Protein AF-0000000086882677 (afdb_homodimer)

pLDDT: mean 89.01, std 18.47, range [22.78, 98.44]

Solvent-accessible surface area (backbone atoms only — not comparable to full-atom values): 11250 Å² total; per-residue (Å²): 126,97,61,80,72,70,42,60,73,40,52,53,43,33,49,50,48,11,53,52,32,40,62,45,37,33,42,67,55,42,51,52,53,56,60,28,71,80,39,68,43,35,62,69,58,52,14,60,77,69,71,43,54,58,68,60,42,47,52,51,49,52,52,36,36,75,64,59,48,27,41,75,46,79,54,90,95,41,57,34,35,29,60,51,48,71,53,55,56,49,42,53,52,43,51,49,36,59,70,70,60,63,117,130,84,73,62,72,66,48,57,70,42,51,53,44,32,50,49,49,11,54,54,32,41,64,44,37,33,43,67,53,41,51,52,53,57,59,29,71,81,40,68,43,34,63,68,59,52,13,60,76,68,71,44,53,56,68,60,42,48,51,50,49,52,52,36,36,74,64,59,48,29,40,76,44,78,54,89,95,41,58,33,32,28,60,50,48,71,52,54,55,50,41,53,52,41,51,48,38,58,71,69,59,63,118

Foldseek 3Di:
DPDCPVVVVVVVVVVLVVLLVVLCVDPLLLLLQVVQLVHKDFLVVSCVVVVHDSVVSVVNQVVCVVSQQKDWDDDPPTIIIHGNDVVNVVVSVVVCCVVVVVD/DVPPPVVVVVVVVVVLVVLLVVLCVDPVLLLLQVVQLVHKDFLVVSCVVVVHDSVVSVVNQVVCVVSQQKDWDDDPPTIIIHGNDVVNVVVSVVVCCVVVVVD

Organism: NCBI:txid2108365

Sequence (206 aa):
MIIIKENIKEHDYYVDIAEFFSAFADPTRLKILHVLLDGEKCVQKISTLLELNQSTCSHQLKLLKQYKLVKARREGKFIRYSLDDEHIEKIIKIGDEHVKGDDMIIIKENIKEHDYYVDIAEFFSAFADPTRLKILHVLLDGEKCVQKISTLLELNQSTCSHQLKLLKQYKLVKARREGKFIRYSLDDEHIEKIIKIGDEHVKGDD

Secondary structure (DSSP, 8-state):
---S-TTHHHHHHHHHHHHHHHTTS-HHHHHHHHHHTT--EEHHHHHHHHT--HHHHHHHHHHHHHTTSEEEEEETTEEEEEESSHHHHHHHHHHHHHHHT--/-TTSGGGHHHHHHHHHHHHHHHTT--HHHHHHHHHHTT--EEHHHHHHHHT--HHHHHHHHHHHHHTTSEEEEEETTEEEEEESSHHHHHHHHHHHHHHHT--

Structure (mmCIF, N/CA/C/O backbone):
data_AF-0000000086882677-model_v1
#
loop_
_entity.id
_entity.type
_entity.pdbx_description
1 polymer 'Transcription regulator ArsR'
#
loop_
_atom_site.group_PDB
_atom_site.id
_atom_site.type_symbol
_atom_site.label_atom_id
_atom_site.label_alt_id
_atom_site.label_comp_id
_atom_site.label_asym_id
_atom_site.label_entity_id
_atom_site.label_seq_id
_atom_site.pdbx_PDB_ins_code
_atom_site.Cartn_x
_atom_site.Cartn_y
_atom_site.Cartn_z
_atom_site.occupancy
_atom_site.B_iso_or_equiv
_atom_site.auth_seq_id
_atom_site.auth_comp_id
_atom_site.auth_asym_id
_atom_site.auth_atom_id
_atom_site.pdbx_PDB_model_num
ATOM 1 N N . MET A 1 1 ? 11.266 -30.734 7.66 1 22.78 1 MET A N 1
ATOM 2 C CA . MET A 1 1 ? 9.82 -30.672 7.863 1 22.78 1 MET A CA 1
ATOM 3 C C . MET A 1 1 ? 9.406 -29.328 8.461 1 22.78 1 MET A C 1
ATOM 5 O O . MET A 1 1 ? 8.359 -29.234 9.109 1 22.78 1 MET A O 1
ATOM 9 N N . ILE A 1 2 ? 10.312 -28.312 8.562 1 29.67 2 ILE A N 1
ATOM 10 C CA . ILE A 1 2 ? 10.383 -27.047 9.281 1 29.67 2 ILE A CA 1
ATOM 11 C C . ILE A 1 2 ? 9.094 -26.25 9.055 1 29.67 2 ILE A C 1
ATOM 13 O O . ILE A 1 2 ? 8.844 -25.75 7.957 1 29.67 2 ILE A O 1
ATOM 17 N N . ILE A 1 3 ? 7.891 -26.797 9.5 1 28.52 3 ILE A N 1
ATOM 18 C CA . ILE A 1 3 ? 6.434 -26.828 9.422 1 28.52 3 ILE A CA 1
ATOM 19 C C . ILE A 1 3 ? 5.859 -25.453 9.727 1 28.52 3 ILE A C 1
ATOM 21 O O . ILE A 1 3 ? 6.293 -24.797 10.68 1 28.52 3 ILE A O 1
ATOM 25 N N . ILE A 1 4 ? 4.941 -24.891 8.828 1 35 4 ILE A N 1
ATOM 26 C CA . ILE A 1 4 ? 4.062 -23.734 8.672 1 35 4 ILE A CA 1
ATOM 27 C C . ILE A 1 4 ? 3.297 -23.484 9.969 1 35 4 ILE A C 1
ATOM 29 O O . ILE A 1 4 ? 2.068 -23.594 10 1 35 4 ILE A O 1
ATOM 33 N N . LYS A 1 5 ? 3.477 -24.219 10.945 1 35.53 5 LYS A N 1
ATOM 34 C CA . LYS A 1 5 ? 2.895 -23.984 12.266 1 35.53 5 LYS A CA 1
ATOM 35 C C . LYS A 1 5 ? 3.004 -22.516 12.672 1 35.53 5 LYS A C 1
ATOM 37 O O . LYS A 1 5 ? 2.48 -22.125 13.711 1 35.53 5 LYS A O 1
ATOM 42 N N . GLU A 1 6 ? 4.031 -21.812 12.43 1 39.12 6 GLU A N 1
ATOM 43 C CA . GLU A 1 6 ? 4.352 -20.391 12.516 1 39.12 6 GLU A CA 1
ATOM 44 C C . GLU A 1 6 ? 3.318 -19.547 11.766 1 39.12 6 GLU A C 1
ATOM 46 O O . GLU A 1 6 ? 3.533 -18.359 11.531 1 39.12 6 GLU A O 1
ATOM 51 N N . ASN A 1 7 ? 2.289 -19.969 11.438 1 42.5 7 ASN A N 1
ATOM 52 C CA . ASN A 1 7 ? 1.055 -19.766 10.688 1 42.5 7 ASN A CA 1
ATOM 53 C C . ASN A 1 7 ? 0.19 -18.672 11.328 1 42.5 7 ASN A C 1
ATOM 55 O O . ASN A 1 7 ? -0.445 -17.891 10.633 1 42.5 7 ASN A O 1
ATOM 59 N N . ILE A 1 8 ? -0.18 -19.078 12.695 1 40.62 8 ILE A N 1
ATOM 60 C CA . ILE A 1 8 ? -1.057 -18.172 13.43 1 40.62 8 ILE A CA 1
ATOM 61 C C . ILE A 1 8 ? -0.477 -16.766 13.406 1 40.62 8 ILE A C 1
ATOM 63 O O . ILE A 1 8 ? -1.209 -15.781 13.219 1 40.62 8 ILE A O 1
ATOM 67 N N . LYS A 1 9 ? 0.672 -16.734 14.094 1 48.41 9 LYS A N 1
ATOM 68 C CA . LYS A 1 9 ? 1.393 -15.469 14.18 1 48.41 9 LYS A CA 1
ATOM 69 C C . LYS A 1 9 ? 1.525 -14.82 12.805 1 48.41 9 LYS A C 1
ATOM 71 O O . LYS A 1 9 ? 1.918 -13.656 12.688 1 48.41 9 LYS A O 1
ATOM 76 N N . GLU A 1 10 ? 1.442 -15.766 11.789 1 57.22 10 GLU A N 1
ATOM 77 C CA . GLU A 1 10 ? 1.393 -15.398 10.375 1 57.22 10 GLU A CA 1
ATOM 78 C C . GLU A 1 10 ? 0.074 -14.711 10.031 1 57.22 10 GLU A C 1
ATOM 80 O O . GLU A 1 10 ? 0.054 -13.742 9.266 1 57.22 10 GLU A O 1
ATOM 85 N N . HIS A 1 11 ? -0.981 -15.32 10.766 1 57.16 11 HIS A N 1
ATOM 86 C CA . HIS A 1 11 ? -2.314 -14.781 10.539 1 57.16 11 HIS A CA 1
ATOM 87 C C . HIS A 1 11 ? -2.41 -13.336 11.016 1 57.16 11 HIS A C 1
ATOM 89 O O . HIS A 1 11 ? -2.953 -12.477 10.312 1 57.16 11 HIS A O 1
ATOM 95 N N . ASP A 1 12 ? -1.653 -13.109 12.055 1 85 12 ASP A N 1
ATOM 96 C CA . ASP A 1 12 ? -1.789 -11.781 12.656 1 85 12 ASP A CA 1
ATOM 97 C C . ASP A 1 12 ? -0.922 -10.758 11.922 1 85 12 ASP A C 1
ATOM 99 O O . ASP A 1 12 ? -1.336 -9.617 11.727 1 85 12 ASP A O 1
ATOM 103 N N . TYR A 1 13 ? 0.007 -11.344 11.289 1 92.19 13 TYR A N 1
ATOM 104 C CA . TYR A 1 13 ? 0.914 -10.438 10.594 1 92.19 13 TYR A CA 1
ATOM 105 C C . TYR A 1 13 ? 0.281 -9.922 9.305 1 92.19 13 TYR A C 1
ATOM 107 O O . TYR A 1 13 ? 0.329 -8.719 9.023 1 92.19 13 TYR A O 1
ATOM 115 N N . TYR A 1 14 ? -0.344 -10.875 8.664 1 94.56 14 TYR A N 1
ATOM 116 C CA . TYR A 1 14 ? -0.894 -10.492 7.367 1 94.56 14 TYR A CA 1
ATOM 117 C C . TYR A 1 14 ? -2.113 -9.594 7.531 1 94.56 14 TYR A C 1
ATOM 119 O O . TYR A 1 14 ? -2.383 -8.742 6.684 1 94.56 14 TYR A O 1
ATOM 127 N N . VAL A 1 15 ? -2.697 -9.758 8.602 1 94.56 15 VAL A N 1
ATOM 128 C CA . VAL A 1 15 ? -3.783 -8.836 8.914 1 94.56 15 VAL A CA 1
ATOM 129 C C . VAL A 1 15 ? -3.215 -7.457 9.227 1 94.56 15 VAL A C 1
ATOM 131 O O . VAL A 1 15 ? -3.725 -6.445 8.734 1 94.56 15 VAL A O 1
ATOM 134 N N . ASP A 1 16 ? -2.201 -7.426 9.93 1 93.75 16 ASP A N 1
ATOM 135 C CA . ASP A 1 16 ? -1.567 -6.168 10.32 1 93.75 16 ASP A CA 1
ATOM 136 C C . ASP A 1 16 ? -1.013 -5.438 9.102 1 93.75 16 ASP A C 1
ATOM 138 O O . ASP A 1 16 ? -1.22 -4.23 8.945 1 93.75 16 ASP A O 1
ATOM 142 N N . ILE A 1 17 ? -0.295 -6.156 8.312 1 95.75 17 ILE A N 1
ATOM 143 C CA . ILE A 1 17 ? 0.332 -5.512 7.164 1 95.75 17 ILE A CA 1
ATOM 144 C C . ILE A 1 17 ? -0.739 -5.098 6.156 1 95.75 17 ILE A C 1
ATOM 146 O O . ILE A 1 17 ? -0.611 -4.066 5.496 1 95.75 17 ILE A O 1
ATOM 150 N N . ALA A 1 18 ? -1.79 -5.891 6.035 1 96.31 18 ALA A N 1
ATOM 151 C CA . ALA A 1 18 ? -2.9 -5.488 5.176 1 96.31 18 ALA A CA 1
ATOM 152 C C . ALA A 1 18 ? -3.529 -4.188 5.672 1 96.31 18 ALA A C 1
ATOM 154 O O . ALA A 1 18 ? -3.859 -3.307 4.871 1 96.31 18 ALA A O 1
ATOM 155 N N . GLU A 1 19 ? -3.701 -4.098 6.934 1 94.38 19 GLU A N 1
ATOM 156 C CA . GLU A 1 19 ? -4.234 -2.879 7.535 1 94.38 19 GLU A CA 1
ATOM 157 C C . GLU A 1 19 ? -3.303 -1.693 7.285 1 94.38 19 GLU A C 1
ATOM 159 O O . GLU A 1 19 ? -3.762 -0.592 6.977 1 94.38 19 GLU A O 1
ATOM 164 N N . PHE A 1 20 ? -2.061 -1.945 7.402 1 94.69 20 PHE A N 1
ATOM 165 C CA . PHE A 1 20 ? -1.056 -0.925 7.129 1 94.69 20 PHE A CA 1
ATOM 166 C C . PHE A 1 20 ? -1.209 -0.38 5.715 1 94.69 20 PHE A C 1
ATOM 168 O O . PHE A 1 20 ? -1.284 0.834 5.516 1 94.69 20 PHE A O 1
ATOM 175 N N . PHE A 1 21 ? -1.354 -1.269 4.742 1 96.94 21 PHE A N 1
ATOM 176 C CA . PHE A 1 21 ? -1.442 -0.834 3.355 1 96.94 21 PHE A CA 1
ATOM 177 C C . PHE A 1 21 ? -2.805 -0.212 3.068 1 96.94 21 PHE A C 1
ATOM 179 O O . PHE A 1 21 ? -2.924 0.662 2.207 1 96.94 21 PHE A O 1
ATOM 186 N N . SER A 1 22 ? -3.82 -0.617 3.779 1 96 22 SER A N 1
ATOM 187 C CA . SER A 1 22 ? -5.152 -0.055 3.576 1 96 22 SER A CA 1
ATOM 188 C C . SER A 1 22 ? -5.172 1.442 3.867 1 96 22 SER A C 1
ATOM 190 O O . SER A 1 22 ? -6 2.176 3.322 1 96 22 SER A O 1
ATOM 192 N N . ALA A 1 23 ? -4.234 1.883 4.645 1 94.69 23 ALA A N 1
ATOM 193 C CA . ALA A 1 23 ? -4.156 3.291 5.023 1 94.69 23 ALA A CA 1
ATOM 194 C C . ALA A 1 23 ? -3.762 4.156 3.83 1 94.69 23 ALA A C 1
ATOM 196 O O . ALA A 1 23 ? -4.008 5.367 3.822 1 94.69 23 ALA A O 1
ATOM 197 N N . PHE A 1 24 ? -3.176 3.555 2.824 1 96.56 24 PHE A N 1
ATOM 198 C CA . PHE A 1 24 ? -2.766 4.262 1.617 1 96.56 24 PHE A CA 1
ATOM 199 C C . PHE A 1 24 ? -3.871 4.227 0.568 1 96.56 24 PHE A C 1
ATOM 201 O O . PHE A 1 24 ? -3.719 4.785 -0.521 1 96.56 24 PHE A O 1
ATOM 208 N N . ALA A 1 25 ? -4.965 3.568 0.885 1 95.88 25 ALA A N 1
ATOM 209 C CA . ALA A 1 25 ? -5.973 3.289 -0.134 1 95.88 25 ALA A CA 1
ATOM 210 C C . ALA A 1 25 ? -7.023 4.395 -0.183 1 95.88 25 ALA A C 1
ATOM 212 O O . ALA A 1 25 ? -8.141 4.184 -0.671 1 95.88 25 ALA A O 1
ATOM 213 N N . ASP A 1 26 ? -6.738 5.598 0.291 1 95.81 26 ASP A N 1
ATOM 214 C CA . ASP A 1 26 ? -7.641 6.746 0.286 1 95.81 26 ASP A CA 1
ATOM 215 C C . ASP A 1 26 ? -6.988 7.953 -0.388 1 95.81 26 ASP A C 1
ATOM 217 O O . ASP A 1 26 ? -5.906 8.383 0.012 1 95.81 26 ASP A O 1
ATOM 221 N N . PRO A 1 27 ? -7.746 8.469 -1.397 1 96.06 27 PRO A N 1
ATOM 222 C CA . PRO A 1 27 ? -7.145 9.57 -2.15 1 96.06 27 PRO A CA 1
ATOM 223 C C . PRO A 1 27 ? -6.812 10.773 -1.269 1 96.06 27 PRO A C 1
ATOM 225 O O . PRO A 1 27 ? -5.758 11.391 -1.435 1 96.06 27 PRO A O 1
ATOM 228 N N . THR A 1 28 ? -7.664 11.07 -0.362 1 94.94 28 THR A N 1
ATOM 229 C CA . THR A 1 28 ? -7.434 12.227 0.499 1 94.94 28 THR A CA 1
ATOM 230 C C . THR A 1 28 ? -6.234 11.992 1.412 1 94.94 28 THR A C 1
ATOM 232 O O . THR A 1 28 ? -5.395 12.875 1.582 1 94.94 28 THR A O 1
ATOM 235 N N . ARG A 1 29 ? -6.172 10.859 1.98 1 96.81 29 ARG A N 1
ATOM 236 C CA . ARG A 1 29 ? -5.031 10.508 2.824 1 96.81 29 ARG A CA 1
ATOM 237 C C . ARG A 1 29 ? -3.729 10.57 2.037 1 96.81 29 ARG A C 1
ATOM 239 O O . ARG A 1 29 ? -2.711 11.039 2.547 1 96.81 29 ARG A O 1
ATOM 246 N N . LEU A 1 30 ? -3.809 10.117 0.793 1 97 30 LEU A N 1
ATOM 247 C CA . LEU A 1 30 ? -2.615 10.125 -0.045 1 97 30 LEU A CA 1
ATOM 248 C C . LEU A 1 30 ? -2.191 11.555 -0.365 1 97 30 LEU A C 1
ATOM 250 O O . LEU A 1 30 ? -0.997 11.859 -0.42 1 97 30 LEU A O 1
ATOM 254 N N . LYS A 1 31 ? -3.133 12.383 -0.574 1 96.75 31 LYS A N 1
ATOM 255 C CA . LYS A 1 31 ? -2.82 13.789 -0.806 1 96.75 31 LYS A CA 1
ATOM 256 C C . LYS A 1 31 ? -2.09 14.391 0.39 1 96.75 31 LYS A C 1
ATOM 258 O O . LYS A 1 31 ? -1.097 15.102 0.223 1 96.75 31 LYS A O 1
ATOM 263 N N . ILE A 1 32 ? -2.576 14.062 1.509 1 97.69 32 ILE A N 1
ATOM 264 C CA . ILE A 1 32 ? -1.967 14.578 2.73 1 97.69 32 ILE A CA 1
ATOM 265 C C . ILE A 1 32 ? -0.532 14.07 2.846 1 97.69 32 ILE A C 1
ATOM 267 O O . ILE A 1 32 ? 0.385 14.844 3.139 1 97.69 32 ILE A O 1
ATOM 271 N N . LEU A 1 33 ? -0.349 12.812 2.605 1 98.06 33 LEU A N 1
ATOM 272 C CA . LEU A 1 33 ? 0.98 12.219 2.686 1 98.06 33 LEU A CA 1
ATOM 273 C C . LEU A 1 33 ? 1.929 12.867 1.684 1 98.06 33 LEU A C 1
ATOM 275 O O . LEU A 1 33 ? 3.098 13.109 1.994 1 98.06 33 LEU A O 1
ATOM 279 N N . HIS A 1 34 ? 1.425 13.125 0.505 1 97.62 34 HIS A N 1
ATOM 280 C CA . HIS A 1 34 ? 2.238 13.766 -0.524 1 97.62 34 HIS A CA 1
ATOM 281 C C . HIS A 1 34 ? 2.664 15.164 -0.099 1 97.62 34 HIS A C 1
ATOM 283 O O . HIS A 1 34 ? 3.801 15.578 -0.346 1 97.62 34 HIS A O 1
ATOM 289 N N . VAL A 1 35 ? 1.776 15.867 0.488 1 97.69 35 VAL A N 1
ATOM 290 C CA . VAL A 1 35 ? 2.072 17.203 0.979 1 97.69 35 VAL A CA 1
ATOM 291 C C . VAL A 1 35 ? 3.188 17.141 2.02 1 97.69 35 VAL A C 1
ATOM 293 O O . VAL A 1 35 ? 4.066 18.016 2.053 1 97.69 35 VAL A O 1
ATOM 296 N N . LEU A 1 36 ? 3.238 16.125 2.797 1 98.06 36 LEU A N 1
ATOM 297 C CA . LEU A 1 36 ? 4.18 15.992 3.904 1 98.06 36 LEU A CA 1
ATOM 298 C C . LEU A 1 36 ? 5.535 15.5 3.408 1 98.06 36 LEU A C 1
ATOM 300 O O . LEU A 1 36 ? 6.512 15.508 4.16 1 98.06 36 LEU A O 1
ATOM 304 N N . LEU A 1 37 ? 5.578 15.047 2.135 1 97.38 37 LEU A N 1
ATOM 305 C CA . LEU A 1 37 ? 6.867 14.688 1.556 1 97.38 37 LEU A CA 1
ATOM 306 C C . LEU A 1 37 ? 7.816 15.883 1.55 1 97.38 37 LEU A C 1
ATOM 308 O O . LEU A 1 37 ? 9.039 15.703 1.6 1 97.38 37 LEU A O 1
ATOM 312 N N . ASP A 1 38 ? 7.289 17 1.529 1 95.88 38 ASP A N 1
ATOM 313 C CA . ASP A 1 38 ? 8.086 18.219 1.441 1 95.88 38 ASP A CA 1
ATOM 314 C C . ASP A 1 38 ? 8.453 18.734 2.83 1 95.88 38 ASP A C 1
ATOM 316 O O . ASP A 1 38 ? 8.898 19.875 2.975 1 95.88 38 ASP A O 1
ATOM 320 N N . GLY A 1 39 ? 8.117 17.953 3.855 1 96.44 39 GLY A N 1
ATOM 321 C CA . GLY A 1 39 ? 8.5 18.328 5.207 1 96.44 39 GLY A CA 1
ATOM 322 C C . GLY A 1 39 ? 7.312 18.484 6.141 1 96.44 39 GLY A C 1
ATOM 323 O O . GLY A 1 39 ? 6.16 18.375 5.715 1 96.44 39 GLY A O 1
ATOM 324 N N . GLU A 1 40 ? 7.605 18.734 7.344 1 97.56 40 GLU A N 1
ATOM 325 C CA . GLU A 1 40 ? 6.613 18.859 8.406 1 97.56 40 GLU A CA 1
ATOM 326 C C . GLU A 1 40 ? 5.711 20.078 8.18 1 97.56 40 GLU A C 1
ATOM 328 O O . GLU A 1 40 ? 6.18 21.125 7.75 1 97.56 40 GLU A O 1
ATOM 333 N N . LYS A 1 41 ? 4.43 19.984 8.516 1 97.69 41 LYS A N 1
ATOM 334 C CA . LYS A 1 41 ? 3.465 21.062 8.375 1 97.69 41 LYS A CA 1
ATOM 335 C C . LYS A 1 41 ? 2.389 21 9.453 1 97.69 41 LYS A C 1
ATOM 337 O O . LYS A 1 41 ? 2.139 19.938 10.016 1 97.69 41 LYS A O 1
ATOM 342 N N . CYS A 1 42 ? 1.803 22.141 9.75 1 97.06 42 CYS A N 1
ATOM 343 C CA . CYS A 1 42 ? 0.672 22.156 10.672 1 97.06 42 CYS A CA 1
ATOM 344 C C . CYS A 1 42 ? -0.639 21.922 9.93 1 97.06 42 CYS A C 1
ATOM 346 O O . CYS A 1 42 ? -0.676 21.953 8.703 1 97.06 42 CYS A O 1
ATOM 348 N N . VAL A 1 43 ? -1.689 21.656 10.672 1 97.06 43 VAL A N 1
ATOM 349 C CA . VAL A 1 43 ? -3 21.312 10.125 1 97.06 43 VAL A CA 1
ATOM 350 C C . VAL A 1 43 ? -3.467 22.438 9.188 1 97.06 43 VAL A C 1
ATOM 352 O O . VAL A 1 43 ? -3.977 22.156 8.102 1 97.06 43 VAL A O 1
ATOM 355 N N . GLN A 1 44 ? -3.225 23.688 9.578 1 95.94 44 GLN A N 1
ATOM 356 C CA . GLN A 1 44 ? -3.693 24.828 8.805 1 95.94 44 GLN A CA 1
ATOM 357 C C . GLN A 1 44 ? -3.027 24.875 7.434 1 95.94 44 GLN A C 1
ATOM 359 O O . GLN A 1 44 ? -3.693 25.109 6.422 1 95.94 44 GLN A O 1
ATOM 364 N N . LYS A 1 45 ? -1.774 24.672 7.379 1 96.88 45 LYS A N 1
ATOM 365 C CA . LYS A 1 45 ? -1.046 24.688 6.113 1 96.88 45 LYS A CA 1
ATOM 366 C C . LYS A 1 45 ? -1.51 23.547 5.203 1 96.88 45 LYS A C 1
ATOM 368 O O . LYS A 1 45 ? -1.724 23.75 4.008 1 96.88 45 LYS A O 1
ATOM 373 N N . ILE A 1 46 ? -1.689 22.359 5.754 1 97.56 46 ILE A N 1
ATOM 374 C CA . ILE A 1 46 ? -2.127 21.203 4.98 1 97.56 46 ILE A CA 1
ATOM 375 C C . ILE A 1 46 ? -3.533 21.453 4.434 1 97.56 46 ILE A C 1
ATOM 377 O O . ILE A 1 46 ? -3.791 21.234 3.248 1 97.56 46 ILE A O 1
ATOM 381 N N . SER A 1 47 ? -4.395 21.906 5.336 1 97.56 47 SER A N 1
ATOM 382 C CA . SER A 1 47 ? -5.777 22.156 4.934 1 97.56 47 SER A CA 1
ATOM 383 C C . SER A 1 47 ? -5.848 23.203 3.824 1 97.56 47 SER A C 1
ATOM 385 O O . SER A 1 47 ? -6.625 23.062 2.881 1 97.56 47 SER A O 1
ATOM 387 N N . THR A 1 48 ? -5.051 24.203 3.879 1 97.06 48 THR A N 1
ATOM 388 C CA . THR A 1 48 ? -5.02 25.281 2.885 1 97.06 48 THR A CA 1
ATOM 389 C C . THR A 1 48 ? -4.488 24.766 1.552 1 97.06 48 THR A C 1
ATOM 391 O O . THR A 1 48 ? -5.094 25 0.503 1 97.06 48 THR A O 1
ATOM 394 N N . LEU A 1 49 ? -3.441 24.031 1.593 1 96 49 LEU A N 1
ATOM 395 C CA . LEU A 1 49 ? -2.807 23.516 0.385 1 96 49 LEU A CA 1
ATOM 396 C C . LEU A 1 49 ? -3.742 22.562 -0.355 1 96 49 LEU A C 1
ATOM 398 O O . LEU A 1 49 ? -3.746 22.516 -1.587 1 96 49 LEU A O 1
ATOM 402 N N . LEU A 1 50 ? -4.531 21.781 0.411 1 95.88 50 LEU A N 1
ATOM 403 C CA . LEU A 1 50 ? -5.371 20.75 -0.185 1 95.88 50 LEU A CA 1
ATOM 404 C C . LEU A 1 50 ? -6.805 21.234 -0.339 1 95.88 50 LEU A C 1
ATOM 406 O O . LEU A 1 50 ? -7.664 20.5 -0.838 1 95.88 50 LEU A O 1
ATOM 410 N N . GLU A 1 51 ? -7.027 22.438 0.137 1 96.06 51 GLU A N 1
ATOM 411 C CA . GLU A 1 51 ? -8.367 23.016 0.11 1 96.06 51 GLU A CA 1
ATOM 412 C C . GLU A 1 51 ? -9.375 22.109 0.82 1 96.06 51 GLU A C 1
ATOM 414 O O . GLU A 1 51 ? -10.445 21.812 0.279 1 96.06 51 GLU A O 1
ATOM 419 N N . LEU A 1 52 ? -9.055 21.688 1.945 1 94.81 52 LEU A N 1
ATOM 420 C CA . LEU A 1 52 ? -9.891 20.891 2.836 1 94.81 52 LEU A CA 1
ATOM 421 C C . LEU A 1 52 ? -10.32 21.703 4.051 1 94.81 52 LEU A C 1
ATOM 423 O O . LEU A 1 52 ? -9.602 22.609 4.484 1 94.81 52 LEU A O 1
ATOM 427 N N . ASN A 1 53 ? -11.453 21.312 4.543 1 95.94 53 ASN A N 1
ATOM 428 C CA . ASN A 1 53 ? -11.82 21.859 5.848 1 95.94 53 ASN A CA 1
ATOM 429 C C . ASN A 1 53 ? -10.867 21.375 6.941 1 95.94 53 ASN A C 1
ATOM 431 O O . ASN A 1 53 ? -10.445 20.219 6.938 1 95.94 53 ASN A O 1
ATOM 435 N N . GLN A 1 54 ? -10.641 22.266 7.836 1 95.56 54 GLN A N 1
ATOM 436 C CA . GLN A 1 54 ? -9.711 21.938 8.914 1 95.56 54 GLN A CA 1
ATOM 437 C C . GLN A 1 54 ? -10.195 20.75 9.727 1 95.56 54 GLN A C 1
ATOM 439 O O . GLN A 1 54 ? -9.391 19.938 10.195 1 95.56 54 GLN A O 1
ATOM 444 N N . SER A 1 55 ? -11.445 20.688 9.93 1 96.44 55 SER A N 1
ATOM 445 C CA . SER A 1 55 ? -11.984 19.547 10.672 1 96.44 55 SER A CA 1
ATOM 446 C C . SER A 1 55 ? -11.672 18.234 9.977 1 96.44 55 SER A C 1
ATOM 448 O O . SER A 1 55 ? -11.234 17.281 10.609 1 96.44 55 SER A O 1
ATOM 450 N N . THR A 1 56 ? -11.945 18.188 8.656 1 95.75 56 THR A N 1
ATOM 451 C CA . THR A 1 56 ? -11.656 17 7.848 1 95.75 56 THR A CA 1
ATOM 452 C C . THR A 1 56 ? -10.164 16.688 7.867 1 95.75 56 THR A C 1
ATOM 454 O O . THR A 1 56 ? -9.773 15.531 8.039 1 95.75 56 THR A O 1
ATOM 457 N N . CYS A 1 57 ? -9.43 17.719 7.699 1 97.38 57 CYS A N 1
ATOM 458 C CA . CYS A 1 57 ? -7.98 17.547 7.707 1 97.38 57 CYS A CA 1
ATOM 459 C C . CYS A 1 57 ? -7.5 17 9.039 1 97.38 57 CYS A C 1
ATOM 461 O O . CYS A 1 57 ? -6.699 16.062 9.078 1 97.38 57 CYS A O 1
ATOM 463 N N . SER A 1 58 ? -7.949 17.5 10.102 1 96.38 58 SER A N 1
ATOM 464 C CA . SER A 1 58 ? -7.586 17.031 11.438 1 96.38 58 SER A CA 1
ATOM 465 C C . SER A 1 58 ? -7.984 15.578 11.648 1 96.38 58 SER A C 1
ATOM 467 O O . SER A 1 58 ? -7.211 14.797 12.195 1 96.38 58 SER A O 1
ATOM 469 N N . HIS A 1 59 ? -9.164 15.305 11.25 1 96.94 59 HIS A N 1
ATOM 470 C CA . HIS A 1 59 ? -9.648 13.938 11.375 1 96.94 59 HIS A CA 1
ATOM 471 C C . HIS A 1 59 ? -8.75 12.961 10.609 1 96.94 59 HIS A C 1
ATOM 473 O O . HIS A 1 59 ? -8.352 11.93 11.148 1 96.94 59 HIS A O 1
ATOM 479 N N . GLN A 1 60 ? -8.438 13.273 9.414 1 96.81 60 GLN A N 1
ATOM 480 C CA . GLN A 1 60 ? -7.605 12.414 8.586 1 96.81 60 GLN A CA 1
ATOM 481 C C . GLN A 1 60 ? -6.207 12.266 9.18 1 96.81 60 GLN A C 1
ATOM 483 O O . GLN A 1 60 ? -5.629 11.18 9.156 1 96.81 60 GLN A O 1
ATOM 488 N N . LEU A 1 61 ? -5.695 13.359 9.641 1 97.69 61 LEU A N 1
ATOM 489 C CA . LEU A 1 61 ? -4.371 13.32 10.266 1 97.69 61 LEU A CA 1
ATOM 490 C C . LEU A 1 61 ? -4.379 12.43 11.5 1 97.69 61 LEU A C 1
ATOM 492 O O . LEU A 1 61 ? -3.416 11.703 11.758 1 97.69 61 LEU A O 1
ATOM 496 N N . LYS A 1 62 ? -5.414 12.539 12.258 1 97.06 62 LYS A N 1
ATOM 497 C CA . LYS A 1 62 ? -5.555 11.664 13.422 1 97.06 62 LYS A CA 1
ATOM 498 C C . LYS A 1 62 ? -5.566 10.195 13.008 1 97.06 62 LYS A C 1
ATOM 500 O O . LYS A 1 62 ? -4.895 9.367 13.625 1 97.06 62 LYS A O 1
ATOM 505 N N . LEU A 1 63 ? -6.312 9.867 12 1 96.38 63 LEU A N 1
ATOM 506 C CA . LEU A 1 63 ? -6.367 8.5 11.484 1 96.38 63 LEU A CA 1
ATOM 507 C C . LEU A 1 63 ? -4.996 8.055 10.992 1 96.38 63 LEU A C 1
ATOM 509 O O . LEU A 1 63 ? -4.559 6.938 11.289 1 96.38 63 LEU A O 1
ATOM 513 N N . LEU A 1 64 ? -4.336 8.922 10.203 1 97.56 64 LEU A N 1
ATOM 514 C CA . LEU A 1 64 ? -3.02 8.609 9.656 1 97.56 64 LEU A CA 1
ATOM 515 C C . LEU A 1 64 ? -2.016 8.359 10.781 1 97.56 64 LEU A C 1
ATOM 517 O O . LEU A 1 64 ? -1.134 7.508 10.648 1 97.56 64 LEU A O 1
ATOM 521 N N . LYS A 1 65 ? -2.172 9.117 11.836 1 97.25 65 LYS A N 1
ATOM 522 C CA . LYS A 1 65 ? -1.311 8.922 13 1 97.25 65 LYS A CA 1
ATOM 523 C C . LYS A 1 65 ? -1.576 7.574 13.664 1 97.25 65 LYS A C 1
ATOM 525 O O . LYS A 1 65 ? -0.64 6.863 14.031 1 97.25 65 LYS A O 1
ATOM 530 N N . GLN A 1 66 ? -2.824 7.199 13.805 1 95 66 GLN A N 1
ATOM 531 C CA . GLN A 1 66 ? -3.219 5.918 14.375 1 95 66 GLN A CA 1
ATOM 532 C C . GLN A 1 66 ? -2.641 4.754 13.578 1 95 66 GLN A C 1
ATOM 53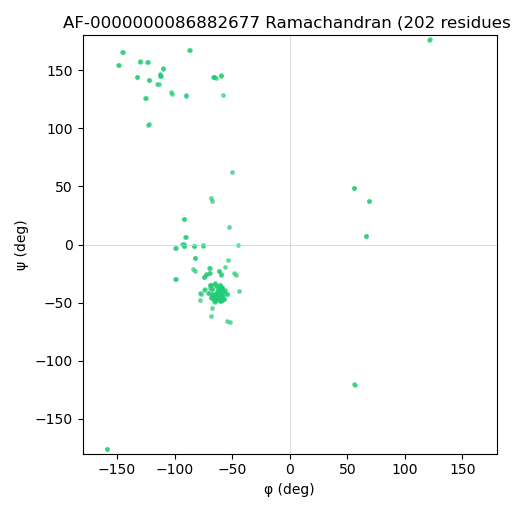4 O O . GLN A 1 66 ? -2.246 3.734 14.148 1 95 66 GLN A O 1
ATOM 539 N N . TYR A 1 67 ? -2.604 4.934 12.297 1 94 67 TYR A N 1
ATOM 540 C CA . TYR A 1 67 ? -2.088 3.896 11.414 1 94 67 TYR A CA 1
ATOM 541 C C . TYR A 1 67 ? -0.566 3.953 11.336 1 94 67 TYR A C 1
ATOM 543 O O . TYR A 1 67 ? 0.05 3.225 10.555 1 94 67 TYR A O 1
ATOM 551 N N . LYS A 1 68 ? 0.062 4.859 11.984 1 94.56 68 LYS A N 1
ATOM 552 C CA . LYS A 1 68 ? 1.512 5.016 12.062 1 94.56 68 LYS A CA 1
ATOM 553 C C . LYS A 1 68 ? 2.094 5.457 10.719 1 94.56 68 LYS A C 1
ATOM 555 O O . LYS A 1 68 ? 3.174 5.012 10.328 1 94.56 68 LYS A O 1
ATOM 560 N N . LEU A 1 69 ? 1.417 6.281 10.039 1 97.69 69 LEU A N 1
ATOM 561 C CA . LEU A 1 69 ? 1.913 6.828 8.781 1 97.69 69 LEU A CA 1
ATOM 562 C C . LEU A 1 69 ? 2.492 8.227 8.984 1 97.69 69 LEU A C 1
ATOM 564 O O . LEU A 1 69 ? 3.377 8.648 8.234 1 97.69 69 LEU A O 1
ATOM 568 N N . VAL A 1 70 ? 1.923 8.898 9.969 1 98.31 70 VAL A N 1
ATOM 569 C CA . VAL A 1 70 ? 2.453 10.219 10.305 1 98.31 70 VAL A CA 1
ATOM 570 C C . VAL A 1 70 ? 2.711 10.305 11.805 1 98.31 70 VAL A C 1
ATOM 572 O O . VAL A 1 70 ? 2.195 9.5 12.578 1 98.31 70 VAL A O 1
ATOM 575 N N . LYS A 1 71 ? 3.553 11.18 12.156 1 97.88 71 LYS A N 1
ATOM 576 C CA . LYS A 1 71 ? 3.785 11.516 13.555 1 97.88 71 LYS A CA 1
ATOM 577 C C . LYS A 1 71 ? 3.568 13.008 13.812 1 97.88 71 LYS A C 1
ATOM 579 O O . LYS A 1 71 ? 3.586 13.812 12.875 1 97.88 71 LYS A O 1
ATOM 584 N N . ALA A 1 72 ? 3.301 13.273 15.031 1 97.62 72 ALA A N 1
ATOM 585 C CA . ALA A 1 72 ? 3.016 14.648 15.422 1 97.62 72 ALA A CA 1
ATOM 586 C C . ALA A 1 72 ? 3.98 15.125 16.516 1 97.62 72 ALA A C 1
ATOM 588 O O . ALA A 1 72 ? 4.379 14.344 17.375 1 97.62 72 ALA A O 1
ATOM 589 N N . ARG A 1 73 ? 4.371 16.312 16.438 1 96.5 73 ARG A N 1
ATOM 590 C CA . ARG A 1 73 ? 5.16 16.953 17.5 1 96.5 73 ARG A CA 1
ATOM 591 C C . ARG A 1 73 ? 4.602 18.328 17.844 1 96.5 73 ARG A C 1
ATOM 593 O O . ARG A 1 73 ? 4.148 19.062 16.969 1 96.5 73 ARG A O 1
ATOM 600 N N . ARG A 1 74 ? 4.715 18.594 19.125 1 95.06 74 ARG A N 1
ATOM 601 C CA . ARG A 1 74 ? 4.234 19.891 19.594 1 95.06 74 ARG A CA 1
ATOM 602 C C . ARG A 1 74 ? 5.344 20.938 19.531 1 95.06 74 ARG A C 1
ATOM 604 O O . ARG A 1 74 ? 6.477 20.656 19.938 1 95.06 74 ARG A O 1
ATOM 611 N N . GLU A 1 75 ? 5.039 21.984 18.922 1 91.38 75 GLU A N 1
ATOM 612 C CA . GLU A 1 75 ? 5.902 23.156 18.891 1 91.38 75 GLU A CA 1
ATOM 613 C C . GLU A 1 75 ? 5.172 24.391 19.422 1 91.38 75 GLU A C 1
ATOM 615 O O . GLU A 1 75 ? 4.484 25.078 18.672 1 91.38 75 GLU A O 1
ATOM 620 N N . GLY A 1 76 ? 5.492 24.75 20.656 1 91.56 76 GLY A N 1
ATOM 621 C CA . GLY A 1 76 ? 4.707 25.812 21.266 1 91.56 76 GLY A CA 1
ATOM 622 C C . GLY A 1 76 ? 3.219 25.5 21.297 1 91.56 76 GLY A C 1
ATOM 623 O O . GLY A 1 76 ? 2.795 24.484 21.859 1 91.56 76 GLY A O 1
ATOM 624 N N . LYS A 1 77 ? 2.381 26.359 20.672 1 90 77 LYS A N 1
ATOM 625 C CA . LYS A 1 77 ? 0.93 26.203 20.641 1 90 77 LYS A CA 1
ATOM 626 C C . LYS A 1 77 ? 0.491 25.422 19.406 1 90 77 LYS A C 1
ATOM 628 O O . LYS A 1 77 ? -0.702 25.188 19.203 1 90 77 LYS A O 1
ATOM 633 N N . PHE A 1 78 ? 1.457 25.016 18.578 1 90.81 78 PHE A N 1
ATOM 634 C CA . PHE A 1 78 ? 1.117 24.391 17.312 1 90.81 78 PHE A CA 1
ATOM 635 C C . PHE A 1 78 ? 1.533 22.922 17.312 1 90.81 78 PHE A C 1
ATOM 637 O O . PHE A 1 78 ? 2.471 22.531 18.016 1 90.81 78 PHE A O 1
ATOM 644 N N . ILE A 1 79 ? 0.683 22.156 16.609 1 96.19 79 ILE A N 1
ATOM 645 C CA . ILE A 1 79 ? 1.046 20.766 16.328 1 96.19 79 ILE A CA 1
ATOM 646 C C . ILE A 1 79 ? 1.543 20.641 14.891 1 96.19 79 ILE A C 1
ATOM 648 O O . ILE A 1 79 ? 0.915 21.156 13.961 1 96.19 79 ILE A O 1
ATOM 652 N N . ARG A 1 80 ? 2.684 20.016 14.758 1 97.75 80 ARG A N 1
ATOM 653 C CA . ARG A 1 80 ? 3.258 19.781 13.438 1 97.75 80 ARG A CA 1
ATOM 654 C C . ARG A 1 80 ? 3.293 18.297 13.094 1 97.75 80 ARG A C 1
ATOM 656 O O . ARG A 1 80 ? 3.635 17.469 13.938 1 97.75 80 ARG A O 1
ATOM 663 N N . TYR A 1 81 ? 2.938 18.062 11.828 1 98.38 81 TYR A N 1
ATOM 664 C CA . TYR A 1 81 ? 2.879 16.672 11.367 1 98.38 81 TYR A CA 1
ATOM 665 C C . TYR A 1 81 ? 3.971 16.391 10.336 1 98.38 81 TYR A C 1
ATOM 667 O O . TYR A 1 81 ? 4.324 17.281 9.547 1 98.38 81 TYR A O 1
ATOM 675 N N . SER A 1 82 ? 4.512 15.203 10.336 1 98.44 82 SER A N 1
ATOM 676 C CA . SER A 1 82 ? 5.457 14.695 9.352 1 98.44 82 SER A CA 1
ATOM 677 C C . SER A 1 82 ? 5.254 13.203 9.109 1 98.44 82 SER A C 1
ATOM 679 O O . SER A 1 82 ? 4.5 12.547 9.836 1 98.44 82 SER A O 1
ATOM 681 N N . LEU A 1 83 ? 5.832 12.695 8.07 1 98.25 83 LEU A N 1
ATOM 682 C CA . LEU A 1 83 ? 5.777 11.258 7.852 1 98.25 83 LEU A CA 1
ATOM 683 C C . LEU A 1 83 ? 6.414 10.5 9.008 1 98.25 83 LEU A C 1
ATOM 685 O O . LEU A 1 83 ? 7.375 10.984 9.617 1 98.25 83 LEU A O 1
ATOM 689 N N . ASP A 1 84 ? 5.879 9.336 9.32 1 97.12 84 ASP A N 1
ATOM 690 C CA . ASP A 1 84 ? 6.285 8.594 10.508 1 97.12 84 ASP A CA 1
ATOM 691 C C . ASP A 1 84 ? 7.75 8.18 10.422 1 97.12 84 ASP A C 1
ATOM 693 O O . ASP A 1 84 ? 8.484 8.266 11.406 1 97.12 84 ASP A O 1
ATOM 697 N N . ASP A 1 85 ? 8.188 7.68 9.297 1 94.19 85 ASP A N 1
ATOM 698 C CA . ASP A 1 85 ? 9.586 7.293 9.094 1 94.19 85 ASP A CA 1
ATOM 699 C C . ASP A 1 85 ? 9.93 7.238 7.605 1 94.19 85 ASP A C 1
ATOM 701 O O . ASP A 1 85 ? 9.125 7.648 6.762 1 94.19 85 ASP A O 1
ATOM 705 N N . GLU A 1 86 ? 11.133 6.828 7.383 1 96.06 86 GLU A N 1
ATOM 706 C CA . GLU A 1 86 ? 11.625 6.836 6.012 1 96.06 86 GLU A CA 1
ATOM 707 C C . GLU A 1 86 ? 10.922 5.777 5.164 1 96.06 86 GLU A C 1
ATOM 709 O O . GLU A 1 86 ? 10.891 5.879 3.936 1 96.06 86 GLU A O 1
ATOM 714 N N . HIS A 1 87 ? 10.398 4.707 5.805 1 96.94 87 HIS A N 1
ATOM 715 C CA . HIS A 1 87 ? 9.719 3.648 5.07 1 96.94 87 HIS A CA 1
ATOM 716 C C . HIS A 1 87 ? 8.484 4.184 4.352 1 96.94 87 HIS A C 1
ATOM 718 O O . HIS A 1 87 ? 8.242 3.846 3.188 1 96.94 87 HIS A O 1
ATOM 724 N N . ILE A 1 88 ? 7.785 5.07 4.992 1 97.56 88 ILE A N 1
ATOM 725 C CA . ILE A 1 88 ? 6.559 5.625 4.426 1 97.56 88 ILE A CA 1
ATOM 726 C C . ILE A 1 88 ? 6.895 6.453 3.186 1 97.56 88 ILE A C 1
ATOM 728 O O . ILE A 1 88 ? 6.23 6.332 2.152 1 97.56 88 ILE A O 1
ATOM 732 N N . GLU A 1 89 ? 7.902 7.273 3.332 1 97.69 89 GLU A N 1
ATOM 733 C CA . GLU A 1 89 ? 8.344 8.094 2.207 1 97.69 89 GLU A CA 1
ATOM 734 C C . GLU A 1 89 ? 8.734 7.223 1.014 1 97.69 89 GLU A C 1
ATOM 736 O O . GLU A 1 89 ? 8.352 7.508 -0.121 1 97.69 89 GLU A O 1
ATOM 741 N N . LYS A 1 90 ? 9.453 6.18 1.289 1 97.88 90 LYS A N 1
ATOM 742 C CA . LYS A 1 90 ? 9.906 5.289 0.229 1 97.88 90 LYS A CA 1
ATOM 743 C C . LYS A 1 90 ? 8.734 4.605 -0.461 1 97.88 90 LYS A C 1
ATOM 745 O O . LYS A 1 90 ? 8.703 4.504 -1.689 1 97.88 90 LYS A O 1
ATOM 750 N N . ILE A 1 91 ? 7.816 4.168 0.294 1 97.94 91 ILE A N 1
ATOM 751 C CA . ILE A 1 91 ? 6.652 3.477 -0.251 1 97.94 91 ILE A CA 1
ATOM 752 C C . ILE A 1 91 ? 5.883 4.414 -1.182 1 97.94 91 ILE A C 1
ATOM 754 O O . ILE A 1 91 ? 5.523 4.031 -2.297 1 97.94 91 ILE A O 1
ATOM 758 N N . ILE A 1 92 ? 5.641 5.633 -0.782 1 97.5 92 ILE A N 1
ATOM 759 C CA . ILE A 1 92 ? 4.887 6.609 -1.564 1 97.5 92 ILE A CA 1
ATOM 760 C C . ILE A 1 92 ? 5.621 6.898 -2.873 1 97.5 92 ILE A C 1
ATOM 762 O O . ILE A 1 92 ? 5.012 6.906 -3.945 1 97.5 92 ILE A O 1
ATOM 766 N N . LYS A 1 93 ? 6.898 7.09 -2.768 1 97.12 93 LYS A N 1
ATOM 767 C CA . LYS A 1 93 ? 7.691 7.434 -3.945 1 97.12 93 LYS A CA 1
ATOM 768 C C .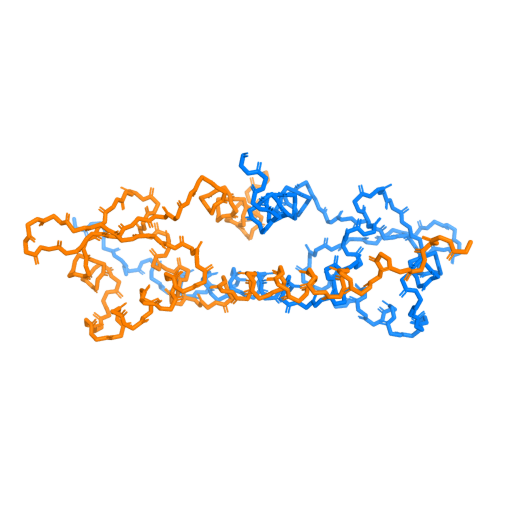 LYS A 1 93 ? 7.711 6.281 -4.945 1 97.12 93 LYS A C 1
ATOM 770 O O . LYS A 1 93 ? 7.59 6.5 -6.156 1 97.12 93 LYS A O 1
ATOM 775 N N . ILE A 1 94 ? 7.914 5.086 -4.449 1 97.31 94 ILE A N 1
ATOM 776 C CA . ILE A 1 94 ? 7.91 3.924 -5.328 1 97.31 94 ILE A CA 1
ATOM 777 C C . ILE A 1 94 ? 6.527 3.752 -5.953 1 97.31 94 ILE A C 1
ATOM 779 O O . ILE A 1 94 ? 6.41 3.445 -7.141 1 97.31 94 ILE A O 1
ATOM 783 N N . GLY A 1 95 ? 5.457 3.885 -5.117 1 96.25 95 GLY A N 1
ATOM 784 C CA . GLY A 1 95 ? 4.105 3.852 -5.656 1 96.25 95 GLY A CA 1
ATOM 785 C C . GLY A 1 95 ? 3.879 4.863 -6.762 1 96.25 95 GLY A C 1
ATOM 786 O O . GLY A 1 95 ? 3.271 4.543 -7.789 1 96.25 95 GLY A O 1
ATOM 787 N N . ASP A 1 96 ? 4.383 6.09 -6.578 1 95.31 96 ASP A N 1
ATOM 788 C CA . ASP A 1 96 ? 4.305 7.141 -7.59 1 95.31 96 ASP A CA 1
ATOM 789 C C . ASP A 1 96 ? 4.98 6.703 -8.891 1 95.31 96 ASP A C 1
ATOM 791 O O . ASP A 1 96 ? 4.418 6.863 -9.969 1 95.31 96 ASP A O 1
ATOM 795 N N . GLU A 1 97 ? 6.137 6.16 -8.742 1 95 97 GLU A N 1
ATOM 796 C CA . GLU A 1 97 ? 6.902 5.719 -9.906 1 95 97 GLU A CA 1
ATOM 797 C C . GLU A 1 97 ? 6.164 4.625 -10.672 1 95 97 GLU A C 1
ATOM 799 O O . GLU A 1 97 ? 6.117 4.641 -11.898 1 95 97 GLU A O 1
ATOM 804 N N . HIS A 1 98 ? 5.598 3.703 -9.938 1 94.06 98 HIS A N 1
ATOM 805 C CA . HIS A 1 98 ? 4.898 2.584 -10.562 1 94.06 98 HIS A CA 1
ATOM 806 C C . HIS A 1 98 ? 3.66 3.057 -11.312 1 94.06 98 HIS A C 1
ATOM 808 O O . HIS A 1 98 ? 3.449 2.676 -12.469 1 94.06 98 HIS A O 1
ATOM 814 N N . VAL A 1 99 ? 2.854 3.887 -10.711 1 93.06 99 VAL A N 1
ATOM 815 C CA . VAL A 1 99 ? 1.565 4.301 -11.258 1 93.06 99 VAL A CA 1
ATOM 816 C C . VAL A 1 99 ? 1.783 5.281 -12.406 1 93.06 99 VAL A C 1
ATOM 818 O O . VAL A 1 99 ? 1.053 5.254 -13.398 1 93.06 99 VAL A O 1
ATOM 821 N N . LYS A 1 100 ? 2.736 6.152 -12.266 1 89.56 100 LYS A N 1
ATOM 822 C CA . LYS A 1 100 ? 3.016 7.129 -13.312 1 89.56 100 LYS A CA 1
ATOM 823 C C . LYS A 1 100 ? 3.752 6.484 -14.484 1 89.56 100 LYS A C 1
ATOM 825 O O . LYS A 1 100 ? 3.818 7.055 -15.57 1 89.56 100 LYS A O 1
ATOM 830 N N . GLY A 1 101 ? 4.051 5.176 -14.414 1 79.12 101 GLY A N 1
ATOM 831 C CA . GLY A 1 101 ? 4.77 4.496 -15.484 1 79.12 101 GLY A CA 1
ATOM 832 C C . GLY A 1 101 ? 6.199 4.98 -15.641 1 79.12 101 GLY A C 1
ATOM 833 O O . GLY A 1 101 ? 6.766 4.91 -16.734 1 79.12 101 GLY A O 1
ATOM 834 N N . ASP A 1 102 ? 6.684 5.816 -14.742 1 63.19 102 ASP A N 1
ATOM 835 C CA . ASP A 1 102 ? 8.023 6.387 -14.875 1 63.19 102 ASP A CA 1
ATOM 836 C C . ASP A 1 102 ? 9.094 5.312 -14.703 1 63.19 102 ASP A C 1
ATOM 838 O O . ASP A 1 102 ? 10.289 5.621 -14.648 1 63.19 102 ASP A O 1
ATOM 842 N N . ASP A 1 103 ? 8.93 4.102 -15.234 1 48.94 103 ASP A N 1
ATOM 843 C CA . ASP A 1 103 ? 10.078 3.197 -15.281 1 48.94 103 ASP A CA 1
ATOM 844 C C . ASP A 1 103 ? 11.234 3.82 -16.047 1 48.94 103 ASP A C 1
ATOM 846 O O . ASP A 1 103 ? 11.031 4.652 -16.938 1 48.94 103 ASP A O 1
ATOM 850 N N . MET B 1 1 ? -3.43 32.125 -12.312 1 23.78 1 MET B N 1
ATOM 851 C CA . MET B 1 1 ? -4.684 31.453 -12.664 1 23.78 1 MET B CA 1
ATOM 852 C C . MET B 1 1 ? -4.449 29.969 -12.977 1 23.78 1 MET B C 1
ATOM 854 O O . MET B 1 1 ? -5.398 29.219 -13.203 1 23.78 1 MET B O 1
ATOM 858 N N . ILE B 1 2 ? -3.219 29.703 -13.508 1 27.97 2 ILE B N 1
ATOM 859 C CA . ILE B 1 2 ? -2.641 28.531 -14.141 1 27.97 2 ILE B CA 1
ATOM 860 C C . ILE B 1 2 ? -2.756 27.328 -13.203 1 27.97 2 ILE B C 1
ATOM 862 O O . ILE B 1 2 ? -2.25 26.25 -13.508 1 27.97 2 ILE B O 1
ATOM 866 N N . ILE B 1 3 ? -2.953 27.734 -12.008 1 28.78 3 ILE B N 1
ATOM 867 C CA . ILE B 1 3 ? -2.666 26.859 -10.867 1 28.78 3 ILE B CA 1
ATOM 868 C C . ILE B 1 3 ? -3.568 25.641 -10.914 1 28.78 3 ILE B C 1
ATOM 870 O O . ILE B 1 3 ? -3.273 24.625 -10.281 1 28.78 3 ILE B O 1
ATOM 874 N N . ILE B 1 4 ? -4.805 25.844 -11.125 1 33.03 4 ILE B N 1
ATOM 875 C CA . ILE B 1 4 ? -6.004 25.156 -10.68 1 33.03 4 ILE B CA 1
ATOM 876 C C . ILE B 1 4 ? -6.207 23.875 -11.5 1 33.03 4 ILE B C 1
ATOM 878 O O . ILE B 1 4 ? -7.164 23.141 -11.281 1 33.03 4 ILE B O 1
ATOM 882 N N . LYS B 1 5 ? -6.117 23.922 -12.781 1 36.69 5 LYS B N 1
ATOM 883 C CA . LYS B 1 5 ? -6.449 22.984 -13.852 1 36.69 5 LYS B CA 1
ATOM 884 C C . LYS B 1 5 ? -5.727 21.656 -13.656 1 36.69 5 LYS B C 1
ATOM 886 O O . LYS B 1 5 ? -6.035 20.672 -14.336 1 36.69 5 LYS B O 1
ATOM 891 N N . GLU B 1 6 ? -4.543 21.562 -13.242 1 39.47 6 GLU B N 1
ATOM 892 C CA . GLU B 1 6 ? -3.65 20.484 -12.828 1 39.47 6 GLU B CA 1
ATOM 893 C C . GLU B 1 6 ? -4.285 19.625 -11.734 1 39.47 6 GLU B C 1
ATOM 895 O O . GLU B 1 6 ? -3.682 18.656 -11.266 1 39.47 6 GLU B O 1
ATOM 900 N N . ASN B 1 7 ? -5.293 20.031 -11.156 1 42.31 7 ASN B N 1
ATOM 901 C CA . ASN B 1 7 ? -6.109 19.547 -10.047 1 42.31 7 ASN B CA 1
ATOM 902 C C . ASN B 1 7 ? -6.84 18.25 -10.43 1 42.31 7 ASN B C 1
ATOM 904 O O . ASN B 1 7 ? -7.016 17.359 -9.594 1 42.31 7 ASN B O 1
ATOM 908 N N . ILE B 1 8 ? -7.633 18.406 -11.641 1 41.03 8 ILE B N 1
ATOM 909 C CA . ILE B 1 8 ? -8.43 17.281 -12.117 1 41.03 8 ILE B CA 1
ATOM 910 C C . ILE B 1 8 ? -7.535 16.047 -12.289 1 41.03 8 ILE B C 1
ATOM 912 O O . ILE B 1 8 ? -7.926 14.93 -11.945 1 41.03 8 ILE B O 1
ATOM 916 N N . LYS B 1 9 ? -6.629 16.25 -13.273 1 49.28 9 LYS B N 1
ATOM 917 C CA . LYS B 1 9 ? -5.68 15.18 -13.578 1 49.28 9 LYS B CA 1
ATOM 918 C C . LYS B 1 9 ? -5.062 14.617 -12.305 1 49.28 9 LYS B C 1
ATOM 920 O O . LYS B 1 9 ? -4.488 13.523 -12.312 1 49.28 9 LYS B O 1
ATOM 925 N N . GLU B 1 10 ? -5.066 15.547 -11.289 1 56.88 10 GLU B N 1
ATOM 926 C CA . GLU B 1 10 ? -4.656 15.203 -9.93 1 56.88 10 GLU B CA 1
ATOM 927 C C . GLU B 1 10 ? -5.664 14.266 -9.281 1 56.88 10 GLU B C 1
ATOM 929 O O . GLU B 1 10 ? -5.277 13.336 -8.562 1 56.88 10 GLU B O 1
ATOM 934 N N . 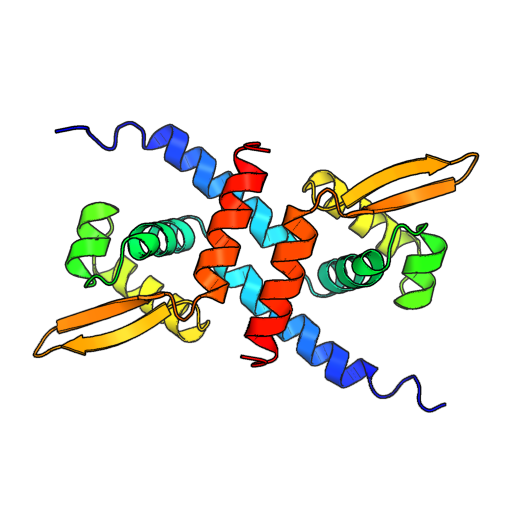HIS B 1 11 ? -6.973 14.57 -9.695 1 57.38 11 HIS B N 1
ATOM 935 C CA . HIS B 1 11 ? -8.047 13.758 -9.148 1 57.38 11 HIS B CA 1
ATOM 936 C C . HIS B 1 11 ? -7.949 12.312 -9.633 1 57.38 11 HIS B C 1
ATOM 938 O O . HIS B 1 11 ? -8.086 11.383 -8.844 1 57.38 11 HIS B O 1
ATOM 944 N N . ASP B 1 12 ? -7.488 12.219 -10.844 1 84.81 12 ASP B N 1
ATOM 945 C CA . ASP B 1 12 ? -7.484 10.883 -11.43 1 84.81 12 ASP B CA 1
ATOM 946 C C . ASP B 1 12 ? -6.262 10.086 -10.977 1 84.81 12 ASP B C 1
ATOM 948 O O . ASP B 1 12 ? -6.355 8.891 -10.703 1 84.81 12 ASP B O 1
ATOM 952 N N . TYR B 1 13 ? -5.34 10.859 -10.602 1 92.19 13 TYR B N 1
ATOM 953 C CA . TYR B 1 13 ? -4.113 10.188 -10.188 1 92.19 13 TYR B CA 1
ATOM 954 C C . TYR B 1 13 ? -4.262 9.586 -8.797 1 92.19 13 TYR B C 1
ATOM 956 O O . TYR B 1 13 ? -3.895 8.43 -8.578 1 92.19 13 TYR B O 1
ATOM 964 N N . TYR B 1 14 ? -4.883 10.398 -7.977 1 94.56 14 TYR B N 1
ATOM 965 C CA . TYR B 1 14 ? -4.984 9.945 -6.594 1 94.56 14 TYR B CA 1
ATOM 966 C C . TYR B 1 14 ? -5.984 8.805 -6.465 1 94.56 14 TYR B C 1
ATOM 968 O O . TYR B 1 14 ? -5.836 7.934 -5.598 1 94.56 14 TYR B O 1
ATOM 976 N N . VAL B 1 15 ? -6.859 8.812 -7.336 1 94.56 15 VAL B N 1
ATOM 977 C CA . VAL B 1 15 ? -7.77 7.672 -7.383 1 94.56 15 VAL B CA 1
ATOM 978 C C . VAL B 1 15 ? -7.023 6.43 -7.871 1 94.56 15 VAL B C 1
ATOM 980 O O . VAL B 1 15 ? -7.16 5.348 -7.297 1 94.56 15 VAL B O 1
ATOM 983 N N . ASP B 1 16 ? -6.238 6.594 -8.812 1 93.69 16 ASP B N 1
ATOM 984 C CA . ASP B 1 16 ? -5.48 5.488 -9.383 1 93.69 16 ASP B CA 1
ATOM 985 C C . ASP B 1 16 ? -4.484 4.926 -8.375 1 93.69 16 ASP B C 1
ATOM 987 O O . ASP B 1 16 ? -4.379 3.707 -8.211 1 93.69 16 ASP B O 1
ATOM 991 N N . ILE B 1 17 ? -3.752 5.797 -7.781 1 95.69 17 ILE B N 1
ATOM 992 C CA . ILE B 1 17 ? -2.727 5.336 -6.855 1 95.69 17 ILE B CA 1
ATOM 993 C C . ILE B 1 17 ? -3.385 4.73 -5.617 1 95.69 17 ILE B C 1
ATOM 995 O O . ILE B 1 17 ? -2.875 3.766 -5.043 1 95.69 17 ILE B O 1
ATOM 999 N N . ALA B 1 18 ? -4.512 5.289 -5.203 1 96.31 18 ALA B N 1
ATOM 1000 C CA . ALA B 1 18 ? -5.25 4.68 -4.102 1 96.31 18 ALA B CA 1
ATOM 1001 C C . ALA B 1 18 ? -5.695 3.266 -4.453 1 96.31 18 ALA B C 1
ATOM 1003 O O . ALA B 1 18 ? -5.613 2.357 -3.621 1 96.31 18 ALA B O 1
ATOM 1004 N N . GLU B 1 19 ? -6.164 3.115 -5.633 1 94.38 19 GLU B N 1
ATOM 1005 C CA . GLU B 1 19 ? -6.562 1.794 -6.109 1 94.38 19 GLU B CA 1
ATOM 1006 C C . GLU B 1 19 ? -5.375 0.838 -6.145 1 94.38 19 GLU B C 1
ATOM 1008 O O . GLU B 1 19 ? -5.496 -0.326 -5.758 1 94.38 19 GLU B O 1
ATOM 1013 N N . PHE B 1 20 ? -4.289 1.342 -6.566 1 94.56 20 PHE B N 1
ATOM 1014 C CA . PHE B 1 20 ? -3.057 0.563 -6.594 1 94.56 20 PHE B CA 1
ATOM 1015 C C . PHE B 1 20 ? -2.721 0.036 -5.203 1 94.56 20 PHE B C 1
ATOM 1017 O O . PHE B 1 20 ? -2.486 -1.161 -5.027 1 94.56 20 PHE B O 1
ATOM 1024 N N . PHE B 1 21 ? -2.793 0.896 -4.207 1 96.94 21 PHE B N 1
ATOM 1025 C CA . PHE B 1 21 ? -2.426 0.489 -2.854 1 96.94 21 PHE B CA 1
ATOM 1026 C C . PHE B 1 21 ? -3.502 -0.4 -2.244 1 96.94 21 PHE B C 1
ATOM 1028 O O . PHE B 1 21 ? -3.209 -1.257 -1.408 1 96.94 21 PHE B O 1
ATOM 1035 N N . SER B 1 22 ? -4.73 -0.229 -2.658 1 95.94 22 SER B N 1
ATOM 1036 C CA . SER B 1 22 ? -5.816 -1.054 -2.133 1 95.94 22 SER B CA 1
ATOM 1037 C C . SER B 1 22 ? -5.594 -2.527 -2.453 1 95.94 22 SER B C 1
ATOM 1039 O O . SER B 1 22 ? -6.078 -3.404 -1.734 1 95.94 22 SER B O 1
ATOM 1041 N N . ALA B 1 23 ? -4.816 -2.783 -3.455 1 94.56 23 ALA B N 1
ATOM 1042 C CA . ALA B 1 23 ? -4.543 -4.152 -3.879 1 94.56 23 ALA B CA 1
ATOM 1043 C C . ALA B 1 23 ? -3.674 -4.879 -2.854 1 94.56 23 ALA B C 1
ATOM 1045 O O . ALA B 1 23 ? -3.646 -6.113 -2.816 1 94.56 23 ALA B O 1
ATOM 1046 N N . PHE B 1 24 ? -2.988 -4.145 -2.023 1 96.62 24 PHE B N 1
ATOM 1047 C CA . PHE B 1 24 ? -2.137 -4.711 -0.986 1 96.62 24 PHE B CA 1
ATOM 1048 C C . PHE B 1 24 ? -2.912 -4.883 0.315 1 96.62 24 PHE B C 1
ATOM 1050 O O . PHE B 1 24 ? -2.365 -5.367 1.31 1 96.62 24 PHE B O 1
ATOM 1057 N N . ALA B 1 25 ? -4.164 -4.48 0.31 1 95.94 25 ALA B N 1
ATOM 1058 C CA . ALA B 1 25 ? -4.906 -4.391 1.564 1 95.94 25 ALA B CA 1
ATOM 1059 C C . ALA B 1 25 ? -5.648 -5.691 1.854 1 95.94 25 ALA B C 1
ATOM 1061 O O . ALA B 1 25 ? -6.613 -5.703 2.623 1 95.94 25 ALA B O 1
ATOM 1062 N N . ASP B 1 26 ? -5.258 -6.812 1.292 1 95.75 26 ASP B N 1
ATOM 1063 C CA . ASP B 1 26 ? -5.863 -8.125 1.501 1 95.75 26 ASP B CA 1
ATOM 1064 C C . ASP B 1 26 ? -4.816 -9.141 1.951 1 95.75 26 ASP B C 1
ATOM 1066 O O . ASP B 1 26 ? -3.809 -9.344 1.272 1 95.75 26 ASP B O 1
ATOM 1070 N N . PRO B 1 27 ? -5.156 -9.781 3.098 1 96.06 27 PRO B N 1
ATOM 1071 C CA . PRO B 1 27 ? -4.16 -10.711 3.639 1 96.06 27 PRO B CA 1
ATOM 1072 C C . PRO B 1 27 ? -3.822 -11.844 2.672 1 96.06 27 PRO B C 1
ATOM 1074 O O . PRO B 1 27 ? -2.656 -12.219 2.539 1 96.06 27 PRO B O 1
ATOM 1077 N N . THR B 1 28 ? -4.805 -12.344 2.02 1 94.88 28 THR B N 1
ATOM 1078 C CA . THR B 1 28 ? -4.566 -13.445 1.099 1 94.88 28 THR B CA 1
ATOM 1079 C C . THR B 1 28 ? -3.723 -12.992 -0.089 1 94.88 28 THR B C 1
ATOM 1081 O O . THR B 1 28 ? -2.785 -13.688 -0.492 1 94.88 28 THR B O 1
ATOM 1084 N N . ARG B 1 29 ? -4.047 -11.891 -0.62 1 96.81 29 ARG B N 1
ATOM 1085 C CA . ARG B 1 29 ? -3.27 -11.336 -1.724 1 96.81 29 ARG B CA 1
ATOM 1086 C C . ARG B 1 29 ? -1.823 -11.094 -1.305 1 96.81 29 ARG B C 1
ATOM 1088 O O . ARG B 1 29 ? -0.896 -11.352 -2.074 1 96.81 29 ARG B O 1
ATOM 1095 N N . LE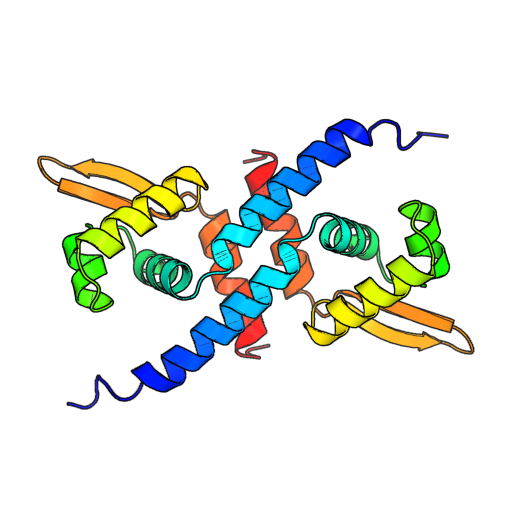U B 1 30 ? -1.67 -10.633 -0.077 1 97 30 LEU B N 1
ATOM 1096 C CA . LEU B 1 30 ? -0.324 -10.367 0.421 1 97 30 LEU B CA 1
ATOM 1097 C C . LEU B 1 30 ? 0.461 -11.664 0.58 1 97 30 LEU 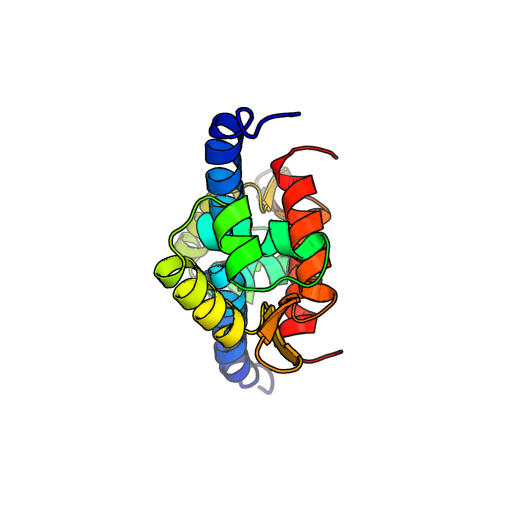B C 1
ATOM 1099 O O . LEU B 1 30 ? 1.664 -11.703 0.311 1 97 30 LEU B O 1
ATOM 1103 N N . LYS B 1 31 ? -0.203 -12.664 1.006 1 96.69 31 LYS B N 1
ATOM 1104 C CA . LYS B 1 31 ? 0.451 -13.969 1.109 1 96.69 31 LYS B CA 1
ATOM 1105 C C . LYS B 1 31 ? 0.956 -14.438 -0.251 1 96.69 31 LYS B C 1
ATOM 1107 O O . LYS B 1 31 ? 2.084 -14.922 -0.367 1 96.69 31 LYS B O 1
ATOM 1112 N N . ILE B 1 32 ? 0.134 -14.25 -1.194 1 97.62 32 ILE B N 1
ATOM 1113 C CA . ILE B 1 32 ? 0.498 -14.656 -2.547 1 97.62 32 ILE B CA 1
ATOM 1114 C C . ILE B 1 32 ? 1.713 -13.867 -3.018 1 97.62 32 ILE B C 1
ATOM 1116 O O . ILE B 1 32 ? 2.664 -14.43 -3.559 1 97.62 32 ILE B O 1
ATOM 1120 N N . LEU B 1 33 ? 1.691 -12.586 -2.799 1 98 33 LEU B N 1
ATOM 1121 C CA . LEU B 1 33 ? 2.797 -11.727 -3.207 1 98 33 LEU B CA 1
ATOM 1122 C C . LEU B 1 33 ? 4.09 -12.133 -2.504 1 98 33 LEU B C 1
ATOM 1124 O O . LEU B 1 33 ? 5.16 -12.133 -3.115 1 98 33 LEU B O 1
ATOM 1128 N N . HIS B 1 34 ? 3.977 -12.453 -1.248 1 97.56 34 HIS B N 1
ATOM 1129 C CA . HIS B 1 34 ? 5.145 -12.875 -0.485 1 97.56 34 HIS B CA 1
ATOM 1130 C C . HIS B 1 34 ? 5.73 -14.172 -1.045 1 97.56 34 HIS B C 1
ATOM 1132 O O . HIS B 1 34 ? 6.953 -14.328 -1.11 1 97.56 34 HIS B O 1
ATOM 1138 N N . VAL B 1 35 ? 4.887 -15.055 -1.399 1 97.69 35 VAL B N 1
ATOM 1139 C CA . VAL B 1 35 ? 5.32 -16.312 -1.987 1 97.69 35 VAL B CA 1
ATOM 1140 C C . VAL B 1 35 ? 6.09 -16.047 -3.279 1 97.69 35 VAL B C 1
ATOM 1142 O O . VAL B 1 35 ? 7.09 -16.719 -3.562 1 97.69 35 VAL B O 1
ATOM 1145 N N . LEU B 1 36 ? 5.719 -15.07 -4.012 1 98.06 36 LEU B N 1
ATOM 1146 C CA . LEU B 1 36 ? 6.289 -14.773 -5.32 1 98.06 36 LEU B CA 1
ATOM 1147 C C . LEU B 1 36 ? 7.594 -13.992 -5.18 1 98.06 36 LEU B C 1
ATOM 1149 O O . LEU B 1 36 ? 8.32 -13.812 -6.16 1 98.06 36 LEU B O 1
ATOM 1153 N N . LEU B 1 37 ? 7.867 -13.508 -3.953 1 97.31 37 LEU B N 1
ATOM 1154 C CA . LEU B 1 37 ? 9.156 -12.859 -3.719 1 97.31 37 LEU B CA 1
ATOM 1155 C C . LEU B 1 37 ? 10.305 -13.828 -3.992 1 97.31 37 LEU B C 1
ATOM 1157 O O . LEU B 1 37 ? 11.406 -13.398 -4.348 1 97.31 37 LEU B O 1
ATOM 1161 N N . ASP B 1 38 ? 10.047 -15.031 -3.879 1 95.75 38 ASP B N 1
ATOM 1162 C CA . ASP B 1 38 ? 11.078 -16.047 -4.035 1 95.75 38 ASP B CA 1
ATOM 1163 C C . ASP B 1 38 ? 11.172 -16.516 -5.484 1 95.75 38 ASP B C 1
ATOM 1165 O O . ASP B 1 38 ? 11.789 -17.547 -5.77 1 95.75 38 ASP B O 1
ATOM 1169 N N . GLY B 1 39 ? 10.422 -15.844 -6.348 1 96.31 39 GLY B N 1
ATOM 1170 C CA . GLY B 1 39 ? 10.508 -16.172 -7.762 1 96.31 39 GLY B CA 1
ATOM 1171 C C . GLY B 1 39 ? 9.18 -16.594 -8.359 1 96.31 39 GLY B C 1
ATOM 1172 O O . GLY B 1 39 ? 8.188 -16.734 -7.645 1 96.31 39 GLY B O 1
ATOM 1173 N N . GLU B 1 40 ? 9.203 -16.828 -9.609 1 97.56 40 GLU B N 1
ATOM 1174 C CA . GLU B 1 40 ? 8.016 -17.188 -10.383 1 97.56 40 GLU B CA 1
ATOM 1175 C C . GLU B 1 40 ? 7.477 -18.562 -9.961 1 97.56 40 GLU B C 1
ATOM 1177 O O . GLU B 1 40 ? 8.25 -19.484 -9.695 1 97.56 40 GLU B O 1
ATOM 1182 N N . LYS B 1 41 ? 6.16 -18.734 -9.961 1 97.62 41 LYS B N 1
ATOM 1183 C CA . LYS B 1 41 ? 5.516 -20 -9.594 1 97.62 41 LYS B CA 1
ATOM 1184 C C 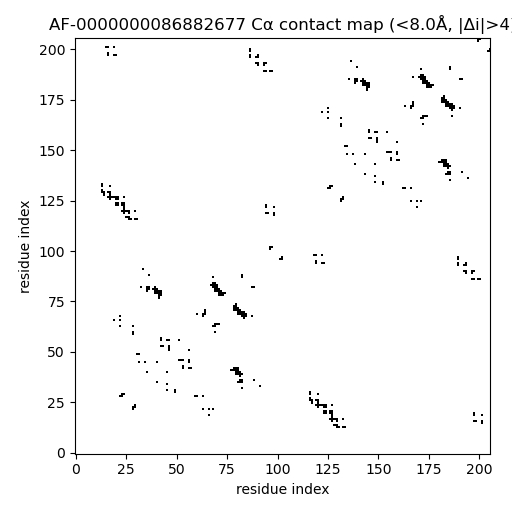. LYS B 1 41 ? 4.207 -20.188 -10.352 1 97.62 41 LYS B C 1
ATOM 1186 O O . LYS B 1 41 ? 3.598 -19.219 -10.805 1 97.62 41 LYS B O 1
ATOM 1191 N N . CYS B 1 42 ? 3.82 -21.438 -10.523 1 97.06 42 CYS B N 1
ATOM 1192 C CA . CYS B 1 42 ? 2.52 -21.734 -11.117 1 97.06 42 CYS B CA 1
ATOM 1193 C C . CYS B 1 42 ? 1.428 -21.75 -10.055 1 97.06 42 CYS B C 1
ATOM 1195 O O . CYS B 1 42 ? 1.721 -21.75 -8.859 1 97.06 42 CYS B O 1
ATOM 1197 N N . VAL B 1 43 ? 0.192 -21.75 -10.492 1 97.06 43 VAL B N 1
ATOM 1198 C CA . VAL B 1 43 ? -0.97 -21.688 -9.609 1 97.06 43 VAL B CA 1
ATOM 1199 C C . VAL B 1 43 ? -0.927 -22.844 -8.617 1 97.06 43 VAL B C 1
ATOM 1201 O O . VAL B 1 43 ? -1.183 -22.656 -7.422 1 97.06 43 VAL B O 1
ATOM 1204 N N . GLN B 1 44 ? -0.541 -24.031 -9.094 1 95.88 44 GLN B N 1
ATOM 1205 C CA . GLN B 1 44 ? -0.535 -25.219 -8.25 1 95.88 44 GLN B CA 1
ATOM 1206 C C . GLN B 1 44 ? 0.457 -25.078 -7.102 1 95.88 44 GLN B C 1
ATOM 1208 O O . GLN B 1 44 ? 0.141 -25.422 -5.961 1 95.88 44 GLN B O 1
ATOM 1213 N N . LYS B 1 45 ? 1.623 -24.641 -7.371 1 96.81 45 LYS B N 1
ATOM 1214 C CA . LYS B 1 45 ? 2.639 -24.453 -6.34 1 96.81 45 LYS B CA 1
ATOM 1215 C C . LYS B 1 45 ? 2.195 -23.406 -5.312 1 96.81 45 LYS B C 1
ATOM 1217 O O . LYS B 1 45 ? 2.35 -23.625 -4.105 1 96.81 45 LYS B O 1
ATOM 1222 N N . ILE B 1 46 ? 1.627 -22.297 -5.754 1 97.5 46 ILE B N 1
ATOM 1223 C CA . ILE B 1 46 ? 1.169 -21.234 -4.863 1 97.5 46 ILE B CA 1
ATOM 1224 C C . ILE B 1 46 ? 0.039 -21.766 -3.979 1 97.5 46 ILE B C 1
ATOM 1226 O O . ILE B 1 46 ? 0.057 -21.578 -2.76 1 97.5 46 ILE B O 1
ATOM 1230 N N . SER B 1 47 ? -0.912 -22.422 -4.637 1 97.56 47 SER B N 1
ATOM 1231 C CA . SER B 1 47 ? -2.053 -22.953 -3.898 1 97.56 47 SER B CA 1
ATOM 1232 C C . SER B 1 47 ? -1.608 -23.953 -2.836 1 97.56 47 SER B C 1
ATOM 1234 O O . SER B 1 47 ? -2.125 -23.953 -1.717 1 97.56 47 SER B O 1
ATOM 1236 N N . THR B 1 48 ? -0.663 -24.766 -3.117 1 97.06 48 THR B N 1
ATOM 1237 C CA . THR B 1 48 ? -0.143 -25.766 -2.197 1 97.06 48 THR B CA 1
ATOM 1238 C C . THR B 1 48 ? 0.592 -25.109 -1.034 1 97.06 48 THR B C 1
ATOM 1240 O O . THR B 1 48 ? 0.344 -25.438 0.129 1 97.06 48 THR B O 1
ATOM 1243 N N . LEU B 1 49 ? 1.421 -24.172 -1.331 1 95.94 49 LEU B N 1
ATOM 1244 C CA . LEU B 1 49 ? 2.225 -23.5 -0.318 1 95.94 49 LEU B CA 1
ATOM 1245 C C . LEU B 1 49 ? 1.336 -22.734 0.667 1 95.94 49 LEU B C 1
ATOM 1247 O O . LEU B 1 49 ? 1.646 -22.672 1.857 1 95.94 49 LEU B O 1
ATOM 1251 N N . LEU B 1 50 ? 0.225 -22.172 0.152 1 95.81 50 LEU B N 1
ATOM 1252 C CA . LEU B 1 50 ? -0.63 -21.328 0.975 1 95.81 50 LEU B CA 1
ATOM 1253 C C . LEU B 1 50 ? -1.841 -22.094 1.481 1 95.81 50 LEU B C 1
ATOM 1255 O O . LEU B 1 50 ? -2.674 -21.547 2.207 1 95.81 50 LEU B O 1
ATOM 1259 N N . GLU B 1 51 ? -1.928 -23.344 1.049 1 96 51 GLU B N 1
ATOM 1260 C CA . GLU B 1 51 ? -3.062 -24.188 1.408 1 96 51 GLU B CA 1
ATOM 1261 C C . GLU B 1 51 ? -4.383 -23.531 1.009 1 96 51 GLU B C 1
ATOM 1263 O O . GLU B 1 51 ? -5.312 -23.453 1.816 1 96 51 GLU B O 1
ATOM 1268 N N . LEU B 1 52 ? -4.461 -23.078 -0.144 1 94.75 52 LEU B N 1
ATOM 1269 C CA . LEU B 1 52 ? -5.652 -22.5 -0.764 1 94.75 52 LEU B CA 1
ATOM 1270 C C . LEU B 1 52 ? -6.195 -23.422 -1.849 1 94.75 52 LEU B C 1
ATOM 1272 O O . LEU B 1 52 ? -5.438 -24.156 -2.482 1 94.75 52 LEU B O 1
ATOM 1276 N N . ASN B 1 53 ? -7.484 -23.312 -2.02 1 95.94 53 ASN B N 1
ATOM 1277 C CA . ASN B 1 53 ? -8.055 -23.938 -3.201 1 95.94 53 ASN B CA 1
ATOM 1278 C C . ASN B 1 53 ? -7.539 -23.297 -4.488 1 95.94 53 ASN B C 1
ATOM 1280 O O . ASN B 1 53 ? -7.383 -22.078 -4.562 1 95.94 53 ASN B O 1
ATOM 1284 N N . GLN B 1 54 ? -7.367 -24.156 -5.438 1 95.56 54 GLN B N 1
ATOM 1285 C CA . GLN B 1 54 ? -6.836 -23.672 -6.707 1 95.56 54 GLN B CA 1
ATOM 1286 C C . GLN B 1 54 ? -7.758 -22.625 -7.328 1 95.56 54 GLN B C 1
ATOM 1288 O O . GLN B 1 54 ? -7.293 -21.672 -7.965 1 95.56 54 GLN B O 1
ATOM 1293 N N . SER B 1 55 ? -9 -22.812 -7.191 1 96.44 55 SER B N 1
ATOM 1294 C CA . SER B 1 55 ? -9.938 -21.844 -7.734 1 96.44 55 SER B CA 1
ATOM 1295 C C . SER B 1 55 ? -9.734 -20.469 -7.102 1 96.44 55 SER B C 1
ATOM 1297 O O . SER B 1 55 ? -9.688 -19.453 -7.805 1 96.44 55 SER B O 1
ATOM 1299 N N . THR B 1 56 ? -9.664 -20.438 -5.762 1 95.75 56 THR B N 1
ATOM 1300 C CA . THR B 1 56 ? -9.422 -19.203 -5.023 1 95.75 56 THR B CA 1
ATOM 1301 C C . THR B 1 56 ? -8.086 -18.594 -5.426 1 95.75 56 THR B C 1
ATOM 1303 O O . THR B 1 56 ? -8.008 -17.375 -5.664 1 95.75 56 THR B O 1
ATOM 1306 N N . CYS B 1 57 ? -7.141 -19.438 -5.484 1 97.31 57 CYS B N 1
ATOM 1307 C CA . CYS B 1 57 ? -5.812 -18.984 -5.867 1 97.31 57 CYS B CA 1
ATOM 1308 C C . CYS B 1 57 ? -5.828 -18.375 -7.266 1 97.31 57 CYS B C 1
ATOM 1310 O O . CYS B 1 57 ? -5.281 -17.297 -7.488 1 97.31 57 CYS B O 1
ATOM 1312 N N . SER B 1 58 ? -6.41 -18.984 -8.188 1 96.38 58 SER B N 1
ATOM 1313 C CA . SER B 1 58 ? -6.516 -18.5 -9.562 1 96.38 58 SER B CA 1
ATOM 1314 C C . SER B 1 58 ? -7.254 -17.172 -9.617 1 96.38 58 SER B C 1
ATOM 1316 O O . SER B 1 58 ? -6.832 -16.25 -10.32 1 96.38 58 SER B O 1
ATOM 1318 N N . HIS B 1 59 ? -8.32 -17.125 -8.922 1 96.94 59 HIS B N 1
ATOM 1319 C CA . HIS B 1 59 ? -9.102 -15.898 -8.875 1 96.94 59 HIS B CA 1
ATOM 1320 C C . HIS B 1 59 ? -8.266 -14.742 -8.344 1 96.94 59 HIS B C 1
ATOM 1322 O O . HIS B 1 59 ? -8.242 -13.656 -8.938 1 96.94 59 HIS B O 1
ATOM 1328 N N . GLN B 1 60 ? -7.594 -14.945 -7.281 1 96.81 60 GLN B N 1
ATOM 1329 C CA . GLN B 1 60 ? -6.773 -13.898 -6.676 1 96.81 60 GLN B CA 1
ATOM 1330 C C . GLN B 1 60 ? -5.641 -13.477 -7.605 1 96.81 60 GLN B C 1
ATOM 1332 O O . GLN B 1 60 ? -5.324 -12.289 -7.703 1 96.81 60 GLN B O 1
ATOM 1337 N N . LEU B 1 61 ? -5.051 -14.453 -8.219 1 97.62 61 LEU B N 1
ATOM 1338 C CA . LEU B 1 61 ? -3.977 -14.156 -9.164 1 97.62 61 LEU B CA 1
ATOM 1339 C C . LEU B 1 61 ? -4.492 -13.32 -10.336 1 97.62 61 LEU B C 1
ATOM 1341 O O . LEU B 1 61 ? -3.805 -12.414 -10.805 1 97.62 61 LEU B O 1
ATOM 1345 N N . LYS B 1 62 ? -5.641 -13.664 -10.789 1 97 62 LYS B N 1
ATOM 1346 C CA . LYS B 1 62 ? -6.258 -12.875 -11.852 1 97 62 LYS B CA 1
ATOM 1347 C C . LYS B 1 62 ? -6.473 -11.43 -11.406 1 97 62 LYS B C 1
ATOM 1349 O O . LYS B 1 62 ? -6.176 -10.492 -12.156 1 97 62 LYS B O 1
ATOM 1354 N N . LEU B 1 63 ? -6.984 -11.227 -10.234 1 96.38 63 LEU B N 1
ATOM 1355 C CA . LEU B 1 63 ? -7.191 -9.898 -9.68 1 96.38 63 LEU B CA 1
ATOM 1356 C C . LEU B 1 63 ? -5.867 -9.156 -9.547 1 96.38 63 LEU B C 1
ATOM 1358 O O . LEU B 1 63 ? -5.77 -7.98 -9.914 1 96.38 63 LEU B O 1
ATOM 1362 N N . LEU B 1 64 ? -4.859 -9.844 -8.977 1 97.5 64 LEU B N 1
ATOM 1363 C CA . LEU B 1 64 ? -3.539 -9.25 -8.789 1 97.5 64 LEU B CA 1
ATOM 1364 C C . LEU B 1 64 ? -2.939 -8.82 -10.125 1 97.5 64 LEU B C 1
ATOM 1366 O O . LEU B 1 64 ? -2.258 -7.801 -10.211 1 97.5 64 LEU B O 1
ATOM 1370 N N . LYS B 1 65 ? -3.207 -9.625 -11.133 1 97.19 65 LYS B N 1
ATOM 1371 C CA . LYS B 1 65 ? -2.74 -9.281 -12.469 1 97.19 65 LYS B CA 1
ATOM 1372 C C . LYS B 1 65 ? -3.447 -8.039 -13.008 1 97.19 65 LYS B C 1
ATOM 1374 O O . LYS B 1 65 ? -2.812 -7.16 -13.586 1 97.19 65 LYS B O 1
ATOM 1379 N N . GLN B 1 66 ? -4.73 -7.938 -12.805 1 94.94 66 GLN B N 1
ATOM 1380 C CA . GLN B 1 66 ? -5.523 -6.785 -13.227 1 94.94 66 GLN B CA 1
ATOM 1381 C C . GLN B 1 66 ? -5.016 -5.5 -12.57 1 94.94 66 GLN B C 1
ATOM 1383 O O . GLN B 1 66 ? -5.016 -4.438 -13.195 1 94.94 66 GLN B O 1
ATOM 1388 N N . TYR B 1 67 ? -4.613 -5.637 -11.352 1 93.88 67 TYR B N 1
ATOM 1389 C CA . TYR B 1 67 ? -4.117 -4.492 -10.602 1 93.88 67 TYR B CA 1
ATOM 1390 C C . TYR B 1 67 ? -2.652 -4.223 -10.922 1 93.88 67 TYR B C 1
ATOM 1392 O O . TYR B 1 67 ? -2.021 -3.361 -10.305 1 93.88 67 TYR B O 1
ATOM 1400 N N . LYS B 1 68 ? -2.041 -5 -11.742 1 94.5 68 LYS B N 1
ATOM 1401 C CA . LYS B 1 68 ? -0.663 -4.844 -12.203 1 94.5 68 LYS B CA 1
ATOM 1402 C C . LYS B 1 68 ? 0.327 -5.113 -11.07 1 94.5 68 LYS B C 1
ATOM 1404 O O . LYS B 1 68 ? 1.353 -4.441 -10.969 1 94.5 68 LYS B O 1
ATOM 1409 N N . LEU B 1 69 ? 0.04 -6.035 -10.25 1 97.69 69 LEU B N 1
ATOM 1410 C CA . LEU B 1 69 ? 0.95 -6.43 -9.18 1 97.69 69 LEU B CA 1
ATOM 1411 C C . LEU B 1 69 ? 1.737 -7.68 -9.57 1 97.69 69 LEU B C 1
ATOM 1413 O O . LEU B 1 69 ? 2.857 -7.883 -9.094 1 97.69 69 LEU B O 1
ATOM 1417 N N . VAL B 1 70 ? 1.084 -8.484 -10.398 1 98.25 70 VAL B N 1
ATOM 1418 C CA . VAL B 1 70 ? 1.775 -9.672 -10.898 1 98.25 70 VAL B CA 1
ATOM 1419 C C . VAL B 1 70 ? 1.648 -9.742 -12.414 1 98.25 70 VAL B C 1
ATOM 1421 O O . VAL B 1 70 ? 0.792 -9.086 -13.008 1 98.25 70 VAL B O 1
ATOM 1424 N N . LYS B 1 71 ? 2.539 -10.438 -12.992 1 97.88 71 LYS B N 1
ATOM 1425 C CA . LYS B 1 71 ? 2.465 -10.758 -14.414 1 97.88 71 LYS B CA 1
ATOM 1426 C C . LYS B 1 71 ? 2.514 -12.266 -14.648 1 97.88 71 LYS B C 1
ATOM 1428 O O . LYS B 1 71 ? 2.939 -13.016 -13.773 1 97.88 71 LYS B O 1
ATOM 1433 N N . ALA B 1 72 ? 2 -12.617 -15.766 1 97.62 72 ALA B N 1
ATOM 1434 C CA . ALA B 1 72 ? 1.922 -14.031 -16.109 1 97.62 72 ALA B CA 1
ATOM 1435 C C . ALA B 1 72 ? 2.654 -14.32 -17.422 1 97.62 72 ALA B C 1
ATOM 1437 O O . ALA B 1 72 ? 2.646 -13.5 -18.328 1 97.62 72 ALA B O 1
ATOM 1438 N N . ARG B 1 73 ? 3.299 -15.406 -17.484 1 96.5 73 ARG B N 1
ATOM 1439 C CA . ARG B 1 73 ? 3.908 -15.891 -18.719 1 96.5 73 ARG B CA 1
ATOM 1440 C C . ARG B 1 73 ? 3.574 -17.359 -18.953 1 96.5 73 ARG B C 1
ATOM 1442 O O . ARG B 1 73 ? 3.531 -18.156 -18.016 1 96.5 73 ARG B O 1
ATOM 1449 N N . ARG B 1 74 ? 3.402 -17.625 -20.219 1 95.12 74 ARG B N 1
ATOM 1450 C CA . ARG B 1 74 ? 3.098 -19.016 -20.578 1 95.12 74 ARG B CA 1
ATOM 1451 C C . ARG B 1 74 ? 4.375 -19.797 -20.844 1 95.12 74 ARG B C 1
ATOM 1453 O O . ARG B 1 74 ? 5.285 -19.312 -21.516 1 95.12 74 ARG B O 1
ATOM 1460 N N . GLU B 1 75 ? 4.457 -20.875 -20.203 1 91.38 75 GLU B N 1
ATOM 1461 C CA . GLU B 1 75 ? 5.52 -21.844 -20.438 1 91.38 75 GLU B CA 1
ATOM 1462 C C . GLU B 1 75 ? 4.949 -23.203 -20.812 1 91.38 75 GLU B C 1
ATOM 1464 O O . GLU B 1 75 ? 4.637 -24.016 -19.938 1 91.38 75 GLU B O 1
ATOM 1469 N N . GLY B 1 76 ? 5.012 -23.516 -22.078 1 91.62 76 GLY B N 1
ATOM 1470 C CA . GLY B 1 76 ? 4.328 -24.734 -22.5 1 91.62 76 GLY B CA 1
ATOM 1471 C C . GLY B 1 76 ? 2.855 -24.75 -22.141 1 91.62 76 GLY B C 1
ATOM 1472 O O . GLY B 1 76 ? 2.104 -23.859 -22.547 1 91.62 76 GLY B O 1
ATOM 1473 N N . LYS B 1 77 ? 2.412 -25.734 -21.344 1 90.12 77 LYS B N 1
ATOM 1474 C CA . LYS B 1 77 ? 1.018 -25.875 -20.938 1 90.12 77 LYS B CA 1
ATOM 1475 C C . LYS B 1 77 ? 0.763 -25.188 -19.609 1 90.12 77 LYS B C 1
ATOM 1477 O O . LYS B 1 77 ? -0.363 -25.188 -19.109 1 90.12 77 LYS B O 1
ATOM 1482 N N . PHE B 1 78 ? 1.796 -24.578 -19.047 1 90.88 78 PHE B N 1
ATOM 1483 C CA . PHE B 1 78 ? 1.674 -24 -17.719 1 90.88 78 PHE B CA 1
ATOM 1484 C C . PHE B 1 78 ? 1.76 -22.484 -17.781 1 90.88 78 PHE B C 1
ATOM 1486 O O . PHE B 1 78 ? 2.381 -21.922 -18.688 1 90.88 78 PHE B O 1
ATOM 1493 N N . ILE B 1 79 ? 0.989 -21.875 -16.844 1 96.25 79 ILE B N 1
ATOM 1494 C CA . ILE B 1 79 ? 1.115 -20.438 -16.641 1 96.25 79 ILE B CA 1
ATOM 1495 C C . ILE B 1 79 ? 1.93 -20.188 -15.375 1 96.25 79 ILE B C 1
ATOM 1497 O O . ILE B 1 79 ? 1.685 -20.797 -14.328 1 96.25 79 ILE B O 1
ATOM 1501 N N . ARG B 1 80 ? 2.906 -19.312 -15.523 1 97.75 80 ARG B N 1
ATOM 1502 C CA . ARG B 1 80 ? 3.746 -18.938 -14.391 1 97.75 80 ARG B CA 1
ATOM 1503 C C . ARG B 1 80 ? 3.557 -17.469 -14.031 1 97.75 80 ARG B C 1
ATOM 1505 O O . ARG B 1 80 ? 3.482 -16.609 -14.906 1 97.75 80 ARG B O 1
ATOM 1512 N N . TYR B 1 81 ? 3.502 -17.281 -12.703 1 98.38 81 TYR B N 1
ATOM 1513 C CA . TYR B 1 81 ? 3.275 -15.922 -12.203 1 98.38 81 TYR B CA 1
ATOM 1514 C C . TYR B 1 81 ? 4.508 -15.391 -11.492 1 98.38 81 TYR B C 1
ATOM 1516 O O . TYR B 1 81 ? 5.234 -16.156 -10.844 1 98.38 81 TYR B O 1
ATOM 1524 N N . SER B 1 82 ? 4.77 -14.102 -11.602 1 98.38 82 SER B N 1
ATOM 1525 C CA . SER B 1 82 ? 5.809 -13.375 -10.875 1 98.38 82 SER B CA 1
ATOM 1526 C C . SER B 1 82 ? 5.359 -11.961 -10.547 1 98.38 82 SER B C 1
ATOM 1528 O O . SER B 1 82 ? 4.328 -11.5 -11.039 1 98.38 82 SER B O 1
ATOM 1530 N N . LEU B 1 83 ? 6.062 -11.32 -9.68 1 98.25 83 LEU B N 1
ATOM 1531 C CA . LEU B 1 83 ? 5.766 -9.922 -9.406 1 98.25 83 LEU B CA 1
ATOM 1532 C C . LEU B 1 83 ? 5.906 -9.078 -10.672 1 98.25 83 LEU B C 1
ATOM 1534 O O . LEU B 1 83 ? 6.754 -9.367 -11.523 1 98.25 83 LEU B O 1
ATOM 1538 N N . ASP B 1 84 ? 5.066 -8.062 -10.805 1 97.06 84 ASP B N 1
ATOM 1539 C CA . ASP B 1 84 ? 4.984 -7.281 -12.031 1 97.06 84 ASP B CA 1
ATOM 1540 C C . ASP B 1 84 ? 6.301 -6.559 -12.312 1 97.06 84 ASP B C 1
ATOM 1542 O O . ASP B 1 84 ? 6.758 -6.52 -13.453 1 97.06 84 ASP B O 1
ATOM 1546 N N . ASP B 1 85 ? 6.902 -5.949 -11.336 1 94.06 85 ASP B N 1
ATOM 1547 C CA . ASP B 1 85 ? 8.188 -5.281 -11.492 1 94.06 85 ASP B CA 1
ATOM 1548 C C . ASP B 1 85 ? 8.883 -5.113 -10.141 1 94.06 85 ASP B C 1
ATOM 1550 O O . ASP B 1 85 ? 8.43 -5.652 -9.133 1 94.06 85 ASP B O 1
ATOM 1554 N N . GLU B 1 86 ? 9.992 -4.449 -10.227 1 95.94 86 GLU B N 1
ATOM 1555 C CA . GLU B 1 86 ? 10.82 -4.316 -9.031 1 95.94 86 GLU B CA 1
ATOM 1556 C C . GLU B 1 86 ? 10.156 -3.404 -8 1 95.94 86 GLU B C 1
ATOM 1558 O O . GLU B 1 86 ? 10.469 -3.475 -6.812 1 95.94 86 GLU B O 1
ATOM 1563 N N . HIS B 1 87 ? 9.273 -2.492 -8.453 1 96.81 87 HIS B N 1
ATOM 1564 C CA . HIS B 1 87 ? 8.602 -1.578 -7.535 1 96.81 87 HIS B CA 1
ATOM 1565 C C . HIS B 1 87 ? 7.734 -2.338 -6.535 1 96.81 87 HIS B C 1
ATOM 1567 O O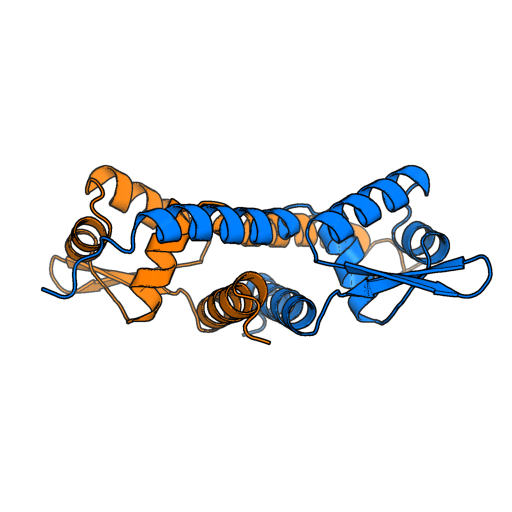 . HIS B 1 87 ? 7.734 -2.023 -5.34 1 96.81 87 HIS B O 1
ATOM 1573 N N . ILE B 1 88 ? 7.098 -3.379 -6.996 1 97.5 88 ILE B N 1
ATOM 1574 C CA . ILE B 1 88 ? 6.207 -4.16 -6.145 1 97.5 88 ILE B CA 1
ATOM 1575 C C . ILE B 1 88 ? 7.02 -4.863 -5.059 1 97.5 88 ILE B C 1
ATOM 1577 O O . ILE B 1 88 ? 6.637 -4.848 -3.885 1 97.5 88 ILE B O 1
ATOM 1581 N N . GLU B 1 89 ? 8.102 -5.449 -5.488 1 97.62 89 GLU B N 1
ATOM 1582 C CA . GLU B 1 89 ? 8.984 -6.121 -4.535 1 97.62 89 GLU B CA 1
ATOM 1583 C C . GLU B 1 89 ? 9.484 -5.152 -3.465 1 97.6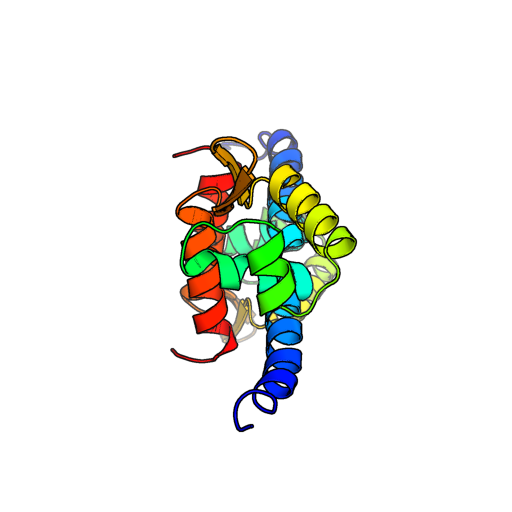2 89 GLU B C 1
ATOM 1585 O O . GLU B 1 89 ? 9.469 -5.477 -2.275 1 97.62 89 GLU B O 1
ATOM 1590 N N . LYS B 1 90 ? 9.867 -3.994 -3.891 1 97.81 90 LYS B N 1
ATOM 1591 C CA . LYS B 1 90 ? 10.391 -2.992 -2.965 1 97.81 90 LYS B CA 1
ATOM 1592 C C . LYS B 1 90 ? 9.32 -2.551 -1.973 1 97.81 90 LYS B C 1
ATOM 1594 O O . LYS B 1 90 ? 9.586 -2.424 -0.776 1 97.81 90 LYS B O 1
ATOM 1599 N N . ILE B 1 91 ? 8.156 -2.346 -2.453 1 97.94 91 ILE B N 1
ATOM 1600 C CA . ILE B 1 91 ? 7.059 -1.897 -1.603 1 97.94 91 ILE B CA 1
ATOM 1601 C C . ILE B 1 91 ? 6.773 -2.947 -0.53 1 97.94 91 ILE B C 1
ATOM 1603 O O . ILE B 1 91 ? 6.652 -2.617 0.652 1 97.94 91 ILE B O 1
ATOM 1607 N N . ILE B 1 92 ? 6.695 -4.199 -0.875 1 97.5 92 ILE B N 1
ATOM 1608 C CA . ILE B 1 92 ? 6.395 -5.285 0.051 1 97.5 92 ILE B CA 1
ATOM 1609 C C . ILE B 1 92 ? 7.492 -5.379 1.111 1 97.5 92 ILE B C 1
ATOM 1611 O O . ILE B 1 92 ? 7.199 -5.484 2.305 1 97.5 92 ILE B O 1
ATOM 1615 N N . LYS B 1 93 ? 8.711 -5.305 0.663 1 97.12 93 LYS B N 1
ATOM 1616 C CA . LYS B 1 93 ? 9.836 -5.438 1.584 1 97.12 93 LYS B CA 1
ATOM 1617 C C . LYS B 1 93 ? 9.875 -4.281 2.578 1 97.12 93 LYS B C 1
ATOM 1619 O O . LYS B 1 93 ? 10.117 -4.484 3.768 1 97.12 93 LYS B O 1
ATOM 1624 N N . ILE B 1 94 ? 9.68 -3.088 2.074 1 97.38 94 ILE B N 1
ATOM 1625 C CA . ILE B 1 94 ? 9.664 -1.926 2.957 1 97.38 94 ILE B CA 1
ATOM 1626 C C . ILE B 1 94 ? 8.484 -2.027 3.924 1 97.38 94 ILE B C 1
ATOM 1628 O O . ILE B 1 94 ? 8.617 -1.715 5.109 1 97.38 94 ILE B O 1
ATOM 1632 N N . GLY B 1 95 ? 7.281 -2.404 3.398 1 96.31 95 GLY B N 1
ATOM 1633 C CA . GLY B 1 95 ? 6.145 -2.641 4.27 1 96.31 95 GLY B CA 1
ATOM 1634 C C . GLY B 1 95 ? 6.43 -3.646 5.371 1 96.31 95 GLY B C 1
ATOM 1635 O O . GLY B 1 95 ? 6.059 -3.434 6.527 1 96.31 95 GLY B O 1
ATOM 1636 N N . ASP B 1 96 ? 7.121 -4.742 5.027 1 95.38 96 ASP B N 1
ATOM 1637 C CA . ASP B 1 96 ? 7.531 -5.754 5.996 1 95.38 96 ASP B CA 1
ATOM 1638 C C . ASP B 1 96 ? 8.414 -5.152 7.082 1 95.38 96 ASP B C 1
ATOM 1640 O O . ASP B 1 96 ? 8.203 -5.402 8.273 1 95.38 96 ASP B O 1
ATOM 1644 N N . GLU B 1 97 ? 9.352 -4.391 6.652 1 95.06 97 GLU B N 1
ATOM 1645 C CA . GLU B 1 97 ? 10.281 -3.764 7.59 1 95.06 97 GLU B CA 1
ATOM 1646 C C . GLU B 1 97 ? 9.555 -2.826 8.547 1 95.06 97 GLU B C 1
ATOM 1648 O O . GLU B 1 97 ? 9.836 -2.818 9.75 1 95.06 97 GLU B O 1
ATOM 1653 N N . HIS B 1 98 ? 8.641 -2.062 8.023 1 94.19 98 HIS B N 1
ATOM 1654 C CA . HIS B 1 98 ? 7.91 -1.096 8.836 1 94.19 98 HIS B CA 1
ATOM 1655 C C . HIS B 1 98 ? 7.039 -1.796 9.875 1 94.19 98 HIS B C 1
ATOM 1657 O O . HIS B 1 98 ? 7.059 -1.435 11.047 1 94.19 98 HIS B O 1
ATOM 1663 N N . VAL B 1 99 ? 6.289 -2.787 9.469 1 93.19 99 VAL B N 1
ATOM 1664 C CA . VAL B 1 99 ? 5.301 -3.445 10.32 1 93.19 99 VAL B CA 1
ATOM 1665 C C . VAL B 1 99 ? 6.012 -4.328 11.344 1 93.19 99 VAL B C 1
ATOM 1667 O O . VAL B 1 99 ? 5.578 -4.426 12.5 1 93.19 99 VAL B O 1
ATOM 1670 N N . LYS B 1 100 ? 7.055 -4.977 10.938 1 89.5 100 LYS B N 1
ATOM 1671 C CA . LYS B 1 100 ? 7.797 -5.844 11.852 1 89.5 100 LYS B CA 1
ATOM 1672 C C . LYS B 1 100 ? 8.656 -5.023 12.812 1 89.5 100 LYS B C 1
ATOM 1674 O O . LYS B 1 100 ? 9.109 -5.535 13.836 1 89.5 100 LYS B O 1
ATOM 1679 N N . GLY B 1 101 ? 8.656 -3.691 12.703 1 79.62 101 GLY B N 1
ATOM 1680 C CA . GLY B 1 101 ? 9.469 -2.848 13.57 1 79.62 101 GLY B CA 1
ATOM 1681 C C . GLY B 1 101 ? 10.961 -3.029 13.344 1 79.62 101 GLY B C 1
ATOM 1682 O O . GLY B 1 101 ? 11.758 -2.812 14.258 1 79.62 101 GLY B O 1
ATOM 1683 N N . ASP B 1 102 ? 11.359 -3.768 12.336 1 63 102 ASP B N 1
ATOM 1684 C CA . ASP B 1 102 ? 12.773 -4.059 12.109 1 63 102 ASP B CA 1
ATOM 1685 C C . ASP B 1 102 ? 13.539 -2.803 11.703 1 63 102 ASP B C 1
ATOM 1687 O O . ASP B 1 102 ? 14.711 -2.879 11.32 1 63 102 ASP B O 1
ATOM 1691 N N . ASP B 1 103 ? 13.258 -1.615 12.234 1 48.88 103 ASP B N 1
ATOM 1692 C CA . ASP B 1 103 ? 14.195 -0.511 12.031 1 48.88 103 ASP B CA 1
ATOM 1693 C C . ASP B 1 103 ? 15.578 -0.853 12.586 1 48.88 103 ASP B C 1
ATOM 1695 O O . ASP B 1 103 ? 15.703 -1.643 13.523 1 48.88 103 ASP B O 1
#

Radius of gyration: 19.03 Å; Cα contacts (8 Å, |Δi|>4): 245; chains: 2; bounding box: 26×62×44 Å

Nearest PDB structures (foldseek):
  6cdb-assembly1_A  TM=9.638E-01  e=1.275E-08  Staphylococcus aureus
  4ggg-assembly2_B  TM=9.582E-01  e=1.454E-08  Staphylococcus aureus subsp. aureus N315
  1r22-assembly1_B  TM=9.796E-01  e=3.644E-08  Synechococcus elongatus PCC 7942 = FACHB-805
  2kko-assembly1_B  TM=9.283E-01  e=3.892E-08  Mycobacterium tuberculosis variant bovis
  2kko-assembly1_A  TM=9.063E-01  e=3.413E-08  Mycobacterium tuberculosis variant bovis

InterPro domains:
  IPR001845 HTH ArsR-type DNA-binding domain [PF01022] (26-71)
  IPR001845 HTH ArsR-type DNA-binding domain [PR00778] (21-36)
  IPR001845 HTH ArsR-type DNA-binding domain [PR00778] (40-51)
  IPR001845 HTH ArsR-type DNA-binding domain [PR00778] (53-68)
  IPR001845 HTH ArsR-type DNA-binding domain [PR00778] (68-83)
  IPR001845 HTH ArsR-type DNA-binding domain [PS50987] (8-103)
  IPR001845 HTH ArsR-type DNA-binding domain [SM00418] (19-97)
  IPR011991 ArsR-like helix-turn-helix domain [cd00090] (21-93)
  IPR036388 Winged helix-like DNA-binding domain superfamily [G3DSA:1.10.10.10] (3-101)
  IPR036390 Winged helix DNA-binding domain superfamily [SSF46785] (9-100)
  IPR051011 Metal-responsive transcriptional regulator [PTHR43132] (15-102)